Protein AF-A0A812IIH7-F1 (afdb_monomer_lite)

Radius of gyration: 19.23 Å; chains: 1; bounding box: 49×56×51 Å

Organism: NCBI:txid878477

Structure (mmCIF, N/CA/C/O backbone):
data_AF-A0A812IIH7-F1
#
_entry.id   AF-A0A812IIH7-F1
#
loop_
_atom_site.group_PDB
_atom_site.id
_atom_site.type_symbol
_atom_site.label_atom_id
_atom_site.label_alt_id
_atom_site.label_comp_id
_atom_site.label_asym_id
_atom_site.label_entity_id
_atom_site.label_seq_id
_atom_site.pdbx_PDB_ins_code
_atom_site.Cartn_x
_atom_site.Cartn_y
_atom_site.Cartn_z
_atom_site.occupancy
_atom_site.B_iso_or_equiv
_atom_site.auth_seq_id
_atom_site.auth_comp_id
_atom_site.auth_asym_id
_atom_site.auth_atom_id
_atom_site.pdbx_PDB_model_num
ATOM 1 N N . MET A 1 1 ? -29.114 -3.520 -26.274 1.00 32.69 1 MET A N 1
ATOM 2 C CA . MET A 1 1 ? -29.101 -3.240 -24.826 1.00 32.69 1 MET A CA 1
ATOM 3 C C . MET A 1 1 ? -27.682 -3.471 -24.366 1.00 32.69 1 MET A C 1
ATOM 5 O O . MET A 1 1 ? -27.316 -4.602 -24.080 1.00 32.69 1 MET A O 1
ATOM 9 N N . GLU A 1 2 ? -26.866 -2.428 -24.447 1.00 28.00 2 GLU A N 1
ATOM 10 C CA . GLU A 1 2 ? -25.514 -2.433 -23.894 1.00 28.00 2 GLU A CA 1
ATOM 11 C C . GLU A 1 2 ? -25.640 -2.214 -22.387 1.00 28.00 2 GLU A C 1
ATOM 13 O O . GLU A 1 2 ? -26.368 -1.323 -21.946 1.00 28.00 2 GLU A O 1
ATOM 18 N N . ALA A 1 3 ? -25.026 -3.101 -21.609 1.00 29.47 3 ALA A N 1
ATOM 19 C CA . ALA A 1 3 ? -24.974 -2.980 -20.165 1.00 29.47 3 ALA A CA 1
ATOM 20 C C . ALA A 1 3 ? -23.923 -1.926 -19.813 1.00 29.47 3 ALA A C 1
ATOM 22 O O . ALA A 1 3 ? -22.732 -2.108 -20.055 1.00 29.47 3 ALA A O 1
ATOM 23 N N . ASP A 1 4 ? -24.404 -0.819 -19.265 1.00 29.11 4 ASP A N 1
ATOM 24 C CA . ASP A 1 4 ? -23.612 0.267 -18.713 1.00 29.11 4 ASP A CA 1
ATOM 25 C C . ASP A 1 4 ? -22.965 -0.227 -17.404 1.00 29.11 4 ASP A C 1
ATOM 27 O O . ASP A 1 4 ? -23.597 -0.272 -16.347 1.00 29.11 4 ASP A O 1
ATOM 31 N N . HIS A 1 5 ? -21.715 -0.693 -17.468 1.00 28.50 5 HIS A N 1
ATOM 32 C CA . HIS A 1 5 ? -20.908 -0.989 -16.281 1.00 28.50 5 HIS A CA 1
ATOM 33 C C . HIS A 1 5 ? -20.234 0.289 -15.774 1.00 28.50 5 HIS A C 1
ATOM 35 O O . HIS A 1 5 ? -19.013 0.406 -15.729 1.00 28.50 5 HIS A O 1
ATOM 41 N N . THR A 1 6 ? -21.034 1.262 -15.345 1.00 33.31 6 THR A N 1
ATOM 42 C CA . THR A 1 6 ? -20.548 2.344 -14.486 1.00 33.31 6 THR A CA 1
ATOM 43 C C . THR A 1 6 ? -20.624 1.900 -13.027 1.00 33.31 6 THR A C 1
ATOM 45 O O . THR A 1 6 ? -21.546 2.260 -12.298 1.00 33.31 6 THR A O 1
ATOM 48 N N . THR A 1 7 ? -19.644 1.123 -12.561 1.00 32.50 7 THR A N 1
ATOM 49 C CA . THR A 1 7 ? -19.423 0.860 -11.126 1.00 32.50 7 THR A CA 1
ATOM 50 C C . THR A 1 7 ? -18.686 2.027 -10.471 1.00 32.50 7 THR A C 1
ATOM 52 O O . THR A 1 7 ? -17.594 1.880 -9.932 1.00 32.50 7 THR A O 1
ATOM 55 N N . ARG A 1 8 ? -19.280 3.219 -10.512 1.00 37.06 8 ARG A N 1
ATOM 56 C CA . ARG A 1 8 ? -18.929 4.295 -9.579 1.00 37.06 8 ARG A CA 1
ATOM 57 C C . ARG A 1 8 ? -20.109 4.487 -8.646 1.00 37.06 8 ARG A C 1
ATOM 59 O O . ARG A 1 8 ? -20.946 5.361 -8.853 1.00 37.06 8 ARG A O 1
ATOM 66 N N . VAL A 1 9 ? -20.190 3.617 -7.639 1.00 35.84 9 VAL A N 1
ATOM 67 C CA . VAL A 1 9 ? -20.997 3.906 -6.450 1.00 35.84 9 VAL A CA 1
ATOM 68 C C . VAL A 1 9 ? -20.403 5.180 -5.836 1.00 35.84 9 VAL A C 1
ATOM 70 O O . VAL A 1 9 ? -19.183 5.251 -5.680 1.00 35.84 9 VAL A O 1
ATOM 73 N N . PRO A 1 10 ? -21.203 6.219 -5.550 1.00 33.25 10 PRO A N 1
ATOM 74 C CA . PRO A 1 10 ? -20.694 7.423 -4.915 1.00 33.25 10 PRO A CA 1
ATOM 75 C C . PRO A 1 10 ? -20.256 7.052 -3.498 1.00 33.25 10 PRO A C 1
ATOM 77 O O . PRO A 1 10 ? -21.097 6.754 -2.652 1.00 33.25 10 PRO A O 1
ATOM 80 N N . VAL A 1 11 ? -18.945 7.032 -3.255 1.00 43.94 11 VAL A N 1
ATOM 81 C CA . VAL A 1 11 ? -18.376 6.648 -1.962 1.00 43.94 11 VAL A CA 1
ATOM 82 C C . VAL A 1 11 ? -18.631 7.772 -0.958 1.00 43.94 11 VAL A C 1
ATOM 84 O O . VAL A 1 11 ? -17.855 8.714 -0.811 1.00 43.94 11 VAL A O 1
ATOM 87 N N . LYS A 1 12 ? -19.792 7.694 -0.308 1.00 39.94 12 LYS A N 1
ATOM 88 C CA . LYS A 1 12 ? -20.213 8.560 0.799 1.00 39.94 12 LYS A CA 1
ATOM 89 C C . LYS A 1 12 ? -19.553 8.154 2.132 1.00 39.94 12 LYS A C 1
ATOM 91 O O . LYS A 1 12 ? -19.705 8.875 3.110 1.00 39.94 12 LYS A O 1
ATOM 96 N N . ASP A 1 13 ? -18.768 7.071 2.123 1.00 43.69 13 ASP A N 1
ATOM 97 C CA . ASP A 1 13 ? -18.271 6.341 3.303 1.00 43.69 13 ASP A CA 1
ATOM 98 C C . ASP A 1 13 ? -16.783 6.605 3.629 1.00 43.69 13 ASP A C 1
ATOM 100 O O . ASP A 1 13 ? -16.158 5.885 4.402 1.00 43.69 13 ASP A O 1
ATOM 104 N N . LEU A 1 14 ? -16.174 7.637 3.031 1.00 49.34 14 LEU A N 1
ATOM 105 C CA . LEU A 1 14 ? -14.755 7.977 3.259 1.00 49.34 14 LEU A CA 1
ATOM 106 C C . LEU A 1 14 ? -14.539 9.073 4.290 1.00 49.34 14 LEU A C 1
ATOM 108 O O . LEU A 1 14 ? -13.419 9.267 4.769 1.00 49.34 14 LEU A O 1
ATOM 112 N N . SER A 1 15 ? -15.576 9.841 4.606 1.00 51.75 15 SER A N 1
ATOM 113 C CA . SER A 1 15 ? -15.445 10.894 5.592 1.00 51.75 15 SER A CA 1
ATOM 114 C C . SER A 1 15 ? -15.596 10.273 6.971 1.00 51.75 15 SER A C 1
ATOM 116 O O . SER A 1 15 ? -16.690 10.246 7.526 1.00 51.75 15 SER A O 1
ATOM 118 N N . CYS A 1 16 ? -14.478 9.861 7.571 1.00 63.38 16 CYS A N 1
ATOM 119 C CA . CYS A 1 16 ? -14.348 9.758 9.030 1.00 63.38 16 CYS A CA 1
ATOM 120 C C . CYS A 1 16 ? -14.405 11.171 9.664 1.00 63.38 16 CYS A C 1
ATOM 122 O O . CYS A 1 16 ? -13.544 11.566 10.447 1.00 63.38 16 CYS A O 1
ATOM 124 N N . VAL A 1 17 ? -15.383 11.969 9.226 1.00 52.41 17 VAL A N 1
ATOM 125 C CA . VAL A 1 17 ? -15.609 13.387 9.483 1.00 52.41 17 VAL A CA 1
ATOM 126 C C . VAL A 1 17 ? -17.122 13.560 9.617 1.00 52.41 17 VAL A C 1
ATOM 128 O O . VAL A 1 17 ? -17.870 13.237 8.697 1.00 52.41 17 VAL A O 1
ATOM 131 N N . GLY A 1 18 ? -17.568 14.059 10.768 1.00 53.88 18 GLY A N 1
ATOM 132 C CA . GLY A 1 18 ? -18.983 14.248 11.104 1.00 53.88 18 GLY A CA 1
ATOM 133 C C . GLY A 1 18 ? -19.346 13.633 12.457 1.00 53.88 18 GLY A C 1
ATOM 134 O O . GLY A 1 18 ? -18.630 12.774 12.962 1.00 53.88 18 GLY A O 1
ATOM 135 N N . GLU A 1 19 ? -20.462 14.069 13.047 1.00 52.12 19 GLU A N 1
ATOM 136 C CA . GLU A 1 19 ? -20.912 13.623 14.381 1.00 52.12 19 GLU A CA 1
ATOM 137 C C . GLU A 1 19 ? -21.176 12.110 14.455 1.00 52.12 19 GLU A C 1
ATOM 139 O O . GLU A 1 19 ? -20.959 11.503 15.496 1.00 52.12 19 GLU A O 1
ATOM 144 N N . VAL A 1 20 ? -21.581 11.488 13.341 1.00 51.44 20 VAL A N 1
ATOM 145 C CA . VAL A 1 20 ? -21.824 10.035 13.246 1.00 51.44 20 VAL A CA 1
ATOM 146 C C . VAL A 1 20 ? -20.515 9.237 13.188 1.00 51.44 20 VAL A C 1
ATOM 148 O O . VAL A 1 20 ? -20.484 8.094 13.620 1.00 51.44 20 VAL A O 1
ATOM 151 N N . ALA A 1 21 ? -19.426 9.853 12.717 1.00 56.59 21 ALA A N 1
ATOM 152 C CA . ALA A 1 21 ? -18.097 9.249 12.672 1.00 56.59 21 ALA A CA 1
ATOM 153 C C . ALA A 1 21 ? -17.253 9.577 13.917 1.00 56.59 21 ALA A C 1
ATOM 155 O O . ALA A 1 21 ? -16.126 9.109 14.019 1.00 56.59 21 ALA A O 1
ATOM 156 N N . ALA A 1 22 ? -17.732 10.403 14.853 1.00 60.97 22 ALA A N 1
ATOM 157 C CA . ALA A 1 22 ? -17.009 10.674 16.093 1.00 60.97 22 ALA A CA 1
ATOM 158 C C . ALA A 1 22 ? -16.974 9.416 16.972 1.00 60.97 22 ALA A C 1
ATOM 160 O O . ALA A 1 22 ? -17.971 8.705 17.062 1.00 60.97 22 ALA A O 1
ATOM 161 N N . LEU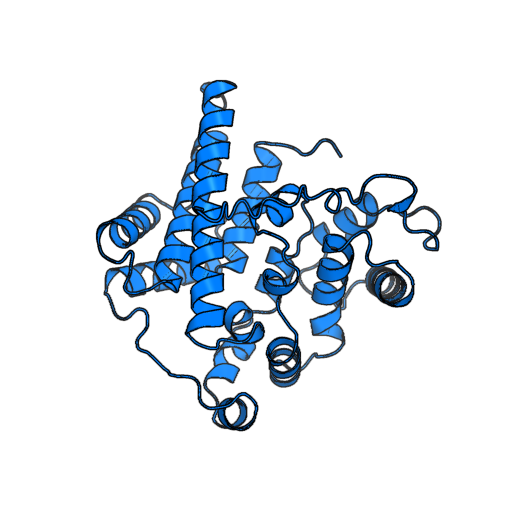 A 1 23 ? -15.843 9.170 17.641 1.00 69.62 23 LEU A N 1
ATOM 162 C CA . LEU A 1 23 ? -15.696 8.011 18.517 1.00 69.62 23 LEU A CA 1
ATOM 163 C C . LEU A 1 23 ? -16.631 8.159 19.723 1.00 69.62 23 LEU A C 1
ATOM 165 O O . LEU A 1 23 ? -16.355 8.940 20.636 1.00 69.62 23 LEU A O 1
ATOM 169 N N . GLN A 1 24 ? -17.758 7.449 19.721 1.00 68.75 24 GLN A N 1
ATOM 170 C CA . GLN A 1 24 ? -18.874 7.740 20.633 1.00 68.75 24 GLN A CA 1
ATOM 171 C C . GLN A 1 24 ? -18.567 7.391 22.097 1.00 68.75 24 GLN A C 1
ATOM 173 O O . GLN A 1 24 ? -19.206 7.909 23.012 1.00 68.75 24 GLN A O 1
ATOM 178 N N . HIS A 1 25 ? -17.591 6.514 22.334 1.00 70.31 25 HIS A N 1
ATOM 179 C CA . HIS A 1 25 ? -17.243 5.976 23.657 1.00 70.31 25 HIS A CA 1
ATOM 180 C C . HIS A 1 25 ? -15.801 6.254 24.086 1.00 70.31 25 HIS A C 1
ATOM 182 O O . HIS A 1 25 ? -15.353 5.706 25.096 1.00 70.31 25 HIS A O 1
ATOM 188 N N . LEU A 1 26 ? -15.059 7.066 23.332 1.00 76.75 26 LEU A N 1
ATOM 189 C CA . LEU A 1 26 ? -13.678 7.430 23.645 1.00 76.75 26 LEU A CA 1
ATOM 190 C C . LEU A 1 26 ? -13.614 8.921 23.979 1.00 76.75 26 LEU A C 1
ATOM 192 O O . LEU A 1 26 ? -13.269 9.742 23.133 1.00 76.75 26 LEU A O 1
ATOM 196 N N . ASP A 1 27 ? -13.978 9.243 25.226 1.00 74.38 27 ASP A N 1
ATOM 197 C CA . ASP A 1 27 ? -14.116 10.603 25.762 1.00 74.38 27 ASP A CA 1
ATOM 198 C C . ASP A 1 27 ? -13.022 11.566 25.262 1.00 74.38 27 ASP A C 1
ATOM 200 O O . ASP A 1 27 ? -11.853 11.482 25.650 1.00 74.38 27 ASP A O 1
ATOM 204 N N . GLY A 1 28 ? -13.424 12.516 24.413 1.00 74.19 28 GLY A N 1
ATOM 205 C CA . GLY A 1 28 ? -12.572 13.601 23.921 1.00 74.19 28 GLY A CA 1
ATOM 206 C C . GLY A 1 28 ? -11.598 13.234 22.796 1.00 74.19 28 GLY A C 1
ATOM 207 O O . GLY A 1 28 ? -10.756 14.067 22.468 1.00 74.19 28 GLY A O 1
ATOM 208 N N . LEU A 1 29 ? -11.688 12.034 22.211 1.00 80.19 29 LEU A N 1
ATOM 209 C CA . LEU A 1 29 ? -10.911 11.647 21.030 1.00 80.19 29 LEU A CA 1
ATOM 210 C C . LEU A 1 29 ? -11.751 11.700 19.751 1.00 80.19 29 LEU A C 1
ATOM 212 O O . LEU A 1 29 ? -12.910 11.297 19.715 1.00 80.19 29 LEU A O 1
ATOM 216 N N . THR A 1 30 ? -11.120 12.139 18.666 1.00 79.00 30 THR A N 1
ATOM 217 C CA . THR A 1 30 ? -11.660 12.088 17.302 1.00 79.00 30 THR A CA 1
ATOM 218 C C . THR A 1 30 ? -10.851 11.122 16.431 1.00 79.00 30 THR A C 1
ATOM 220 O O . THR A 1 30 ? -9.716 10.771 16.765 1.00 79.00 30 THR A O 1
ATOM 223 N N . TRP A 1 31 ? -11.368 10.724 15.261 1.00 80.75 31 TRP A N 1
ATOM 224 C CA . TRP A 1 31 ? -10.553 9.983 14.285 1.00 80.75 31 TRP A CA 1
ATOM 225 C C . TRP A 1 31 ? -9.308 10.748 13.840 1.00 80.75 31 TRP A C 1
ATOM 227 O O . TRP A 1 31 ? -8.297 10.113 13.549 1.00 80.75 31 TRP A O 1
ATOM 237 N N . ALA A 1 32 ? -9.342 12.084 13.822 1.00 78.69 32 ALA A N 1
ATOM 238 C CA . ALA A 1 32 ? -8.159 12.890 13.539 1.00 78.69 32 ALA A CA 1
ATOM 239 C C . ALA A 1 32 ? -7.077 12.685 14.614 1.00 78.69 32 ALA A C 1
ATOM 241 O O . ALA A 1 32 ? -5.906 12.488 14.280 1.00 78.69 32 ALA A O 1
ATOM 242 N N . ASP A 1 33 ? -7.468 12.631 15.891 1.00 82.06 33 ASP A N 1
ATOM 243 C CA . ASP A 1 33 ? -6.553 12.333 16.997 1.00 82.06 33 ASP A CA 1
ATOM 244 C C . ASP A 1 33 ? -5.999 10.910 16.898 1.00 82.06 33 ASP A C 1
ATOM 246 O O . ASP A 1 33 ? -4.789 10.711 17.003 1.00 82.06 33 ASP A O 1
ATOM 250 N N . VAL A 1 34 ? -6.850 9.917 16.622 1.00 84.50 34 VAL A N 1
ATOM 251 C CA . VAL A 1 34 ? -6.418 8.515 16.480 1.00 84.50 34 VAL A CA 1
ATOM 252 C C . VAL A 1 34 ? -5.506 8.329 15.271 1.00 84.50 34 VAL A C 1
ATOM 254 O O . VAL A 1 34 ? -4.468 7.678 15.378 1.00 84.50 34 VAL A O 1
ATOM 257 N N . LYS A 1 35 ? -5.826 8.948 14.132 1.00 83.25 35 LYS A N 1
ATOM 258 C CA . LYS A 1 35 ? -4.957 8.980 12.950 1.00 83.25 35 LYS A CA 1
ATOM 259 C C . LYS A 1 35 ? -3.609 9.611 13.284 1.00 83.25 35 LYS A C 1
ATOM 261 O O . LYS A 1 35 ? -2.578 9.078 12.879 1.00 83.25 35 LYS A O 1
ATOM 266 N N . LYS A 1 36 ? -3.586 10.716 14.032 1.00 82.06 36 LYS A N 1
ATOM 267 C CA . LYS A 1 36 ? -2.340 11.349 14.481 1.00 82.06 36 LYS A CA 1
ATOM 268 C C . LYS A 1 36 ? -1.537 10.419 15.391 1.00 82.06 36 LYS A C 1
ATOM 270 O O . LYS A 1 36 ? -0.338 10.278 15.179 1.00 82.06 36 LYS A O 1
ATOM 275 N N . MET A 1 37 ? -2.187 9.742 16.340 1.00 84.38 37 MET A N 1
ATOM 276 C CA . MET A 1 37 ? -1.549 8.734 17.195 1.00 84.38 37 MET A CA 1
ATOM 277 C C . MET A 1 37 ? -0.934 7.603 16.357 1.00 84.38 37 MET A C 1
ATOM 279 O O . MET A 1 37 ? 0.246 7.293 16.521 1.00 84.38 37 MET A O 1
ATOM 283 N N . LEU A 1 38 ? -1.694 7.063 15.397 1.00 83.94 38 LEU A N 1
ATOM 284 C CA . LEU A 1 38 ? -1.255 6.019 14.463 1.00 83.94 38 LEU A CA 1
ATOM 285 C C . LEU A 1 38 ? -0.085 6.450 13.580 1.00 83.94 38 LEU A C 1
ATOM 287 O O . LEU A 1 38 ? 0.799 5.639 13.317 1.00 83.94 38 LEU A O 1
ATOM 291 N N . ASN A 1 39 ? -0.050 7.708 13.149 1.00 81.06 39 ASN A N 1
ATOM 292 C CA . ASN A 1 39 ? 1.064 8.262 12.382 1.00 81.06 39 ASN A CA 1
ATOM 293 C C . ASN A 1 39 ? 2.295 8.571 13.253 1.00 81.06 39 ASN A C 1
ATOM 295 O O . ASN A 1 39 ? 3.420 8.472 12.779 1.00 81.06 39 ASN A O 1
ATOM 299 N N . SER A 1 40 ? 2.104 8.909 14.532 1.00 76.31 40 SER A N 1
ATOM 300 C CA . SER A 1 40 ? 3.190 9.260 15.464 1.00 76.31 40 SER A CA 1
ATOM 301 C C . SER A 1 40 ? 3.911 8.065 16.102 1.00 76.31 40 SER A C 1
ATOM 303 O O . SER A 1 40 ? 4.827 8.251 16.903 1.00 76.31 40 SER A O 1
ATOM 305 N N . ARG A 1 41 ? 3.477 6.838 15.796 1.00 67.06 41 ARG A N 1
ATOM 306 C CA . ARG A 1 41 ? 3.941 5.620 16.468 1.00 67.06 41 ARG A CA 1
ATOM 307 C C . ARG A 1 41 ? 5.436 5.338 16.260 1.00 67.06 41 ARG A C 1
ATOM 309 O O . ARG A 1 41 ? 6.003 5.585 15.199 1.00 67.06 41 ARG A O 1
ATOM 316 N N . SER A 1 42 ? 6.035 4.729 17.286 1.00 54.47 42 SER A N 1
ATOM 317 C CA . SER A 1 42 ? 7.326 4.027 17.230 1.00 54.47 42 SER A CA 1
ATOM 318 C C . SER A 1 42 ? 7.275 2.873 16.215 1.00 54.47 42 SER A C 1
ATOM 320 O O . SER A 1 42 ? 6.210 2.306 15.973 1.00 54.47 42 SER A O 1
ATOM 322 N N . ALA A 1 43 ? 8.429 2.456 15.682 1.00 52.75 43 ALA A N 1
ATOM 323 C CA . ALA A 1 43 ? 8.553 1.302 14.782 1.00 52.75 43 ALA A CA 1
ATOM 324 C C . ALA A 1 43 ? 8.061 -0.036 15.389 1.00 52.75 43 ALA A C 1
ATOM 326 O O . ALA A 1 43 ? 8.013 -1.049 14.696 1.00 52.75 43 ALA A O 1
ATOM 327 N N . ARG A 1 44 ? 7.705 -0.073 16.682 1.00 55.56 44 ARG A N 1
ATOM 328 C CA . ARG A 1 44 ? 7.139 -1.246 17.359 1.00 55.56 44 ARG A CA 1
ATOM 329 C C . ARG A 1 44 ? 5.723 -0.969 17.862 1.00 55.56 44 ARG A C 1
ATOM 331 O O . ARG A 1 44 ? 5.491 -0.081 18.675 1.00 55.56 44 ARG A O 1
ATOM 338 N N . VAL A 1 45 ? 4.793 -1.808 17.407 1.00 55.09 45 VAL A N 1
ATOM 339 C CA . VAL A 1 45 ? 3.351 -1.796 17.721 1.00 55.09 45 VAL A CA 1
ATOM 340 C C . VAL A 1 45 ? 3.052 -1.964 19.223 1.00 55.09 45 VAL A C 1
ATOM 342 O O . VAL A 1 45 ? 2.022 -1.512 19.700 1.00 55.09 45 VAL A O 1
ATOM 345 N N . SER A 1 46 ? 3.942 -2.593 19.996 1.00 55.62 46 SER A N 1
ATOM 346 C CA . SER A 1 46 ? 3.701 -2.952 21.403 1.00 55.62 46 SER A CA 1
ATOM 347 C C . SER A 1 46 ? 4.005 -1.863 22.432 1.00 55.62 46 SER A C 1
ATOM 349 O O . SER A 1 46 ? 3.742 -2.067 23.616 1.00 55.62 46 SER A O 1
ATOM 351 N N . ASP A 1 47 ? 4.605 -0.747 22.022 1.00 64.81 47 ASP A N 1
ATOM 352 C CA . ASP A 1 47 ? 5.307 0.129 22.967 1.00 64.81 47 ASP A CA 1
ATOM 353 C C . ASP A 1 47 ? 4.417 1.242 23.554 1.00 64.81 47 ASP A C 1
ATOM 355 O O . ASP A 1 47 ? 4.849 1.954 24.460 1.00 64.81 47 ASP A O 1
ATOM 359 N N . ASP A 1 48 ? 3.163 1.365 23.098 1.00 72.62 48 ASP A N 1
ATOM 360 C CA . ASP A 1 48 ? 2.181 2.320 23.627 1.00 72.62 48 ASP A CA 1
ATOM 361 C C . ASP A 1 48 ? 0.905 1.606 24.137 1.00 72.62 48 ASP A C 1
ATOM 363 O O . ASP A 1 48 ? -0.038 1.356 23.375 1.00 72.62 48 ASP A O 1
ATOM 367 N N . PRO A 1 49 ? 0.832 1.283 25.447 1.00 77.19 49 PRO A N 1
ATOM 368 C CA . PRO A 1 49 ? -0.332 0.638 26.056 1.00 77.19 49 PRO A CA 1
ATOM 369 C C . PRO A 1 49 ? -1.628 1.447 25.932 1.00 77.19 49 PRO A C 1
ATOM 371 O O . PRO A 1 49 ? -2.714 0.867 25.883 1.00 77.19 49 PRO A O 1
ATOM 374 N N . ARG A 1 50 ? -1.535 2.783 25.882 1.00 82.31 50 ARG A N 1
ATOM 375 C CA . ARG A 1 50 ? -2.702 3.659 25.731 1.00 82.31 50 ARG A CA 1
ATOM 376 C C . ARG A 1 50 ? -3.246 3.552 24.316 1.00 82.31 50 ARG A C 1
ATOM 378 O O . ARG A 1 50 ? -4.453 3.415 24.139 1.00 82.31 50 ARG A O 1
ATOM 385 N N . MET A 1 51 ? -2.365 3.577 23.324 1.00 84.25 51 MET A N 1
ATOM 386 C CA . MET A 1 51 ? -2.742 3.379 21.932 1.00 84.25 51 MET A CA 1
ATOM 387 C C . MET A 1 51 ? -3.364 1.998 21.713 1.00 84.25 51 MET A C 1
ATOM 389 O O . MET A 1 51 ? -4.429 1.917 21.108 1.00 84.25 51 MET A O 1
ATOM 393 N N . MET A 1 52 ? -2.778 0.939 22.287 1.00 85.19 52 MET A N 1
ATOM 394 C CA . MET A 1 52 ? -3.341 -0.418 22.250 1.00 85.19 52 MET A CA 1
ATOM 395 C C . MET A 1 52 ? -4.744 -0.508 22.871 1.00 85.19 52 MET A C 1
ATOM 397 O O . MET A 1 52 ? -5.603 -1.208 22.338 1.00 85.19 52 MET A O 1
ATOM 401 N N . ALA A 1 53 ? -5.005 0.206 23.970 1.00 86.19 53 ALA A N 1
ATOM 402 C CA . ALA A 1 53 ? -6.339 0.264 24.565 1.00 86.19 53 ALA A CA 1
ATOM 403 C C . ALA A 1 53 ? -7.346 0.988 23.655 1.00 86.19 53 ALA A C 1
ATOM 405 O O . ALA A 1 53 ? -8.459 0.503 23.471 1.00 86.19 53 ALA A O 1
ATOM 406 N N . VAL A 1 54 ? -6.944 2.109 23.044 1.00 88.00 54 VAL A N 1
ATOM 407 C CA . VAL A 1 54 ? -7.790 2.877 22.114 1.00 88.00 54 VAL A CA 1
ATOM 408 C C . VAL A 1 54 ? -8.182 2.033 20.902 1.00 88.00 54 VAL A C 1
ATOM 410 O O . VAL A 1 54 ? -9.368 1.902 20.613 1.00 88.00 54 VAL A O 1
ATOM 413 N N . VAL A 1 55 ? -7.216 1.410 20.219 1.00 88.06 55 VAL A N 1
ATOM 414 C CA . VAL A 1 55 ? -7.505 0.578 19.036 1.00 88.06 55 VAL A CA 1
ATOM 415 C C . VAL A 1 55 ? -8.365 -0.644 19.380 1.00 88.06 55 VAL A C 1
ATOM 417 O O . VAL A 1 55 ? -9.241 -1.002 18.599 1.00 88.06 55 VAL A O 1
ATOM 420 N N . ALA A 1 56 ? -8.178 -1.247 20.563 1.00 86.94 56 ALA A N 1
ATOM 421 C CA . ALA A 1 56 ? -8.996 -2.371 21.021 1.00 86.94 56 ALA A CA 1
ATOM 422 C C . ALA A 1 56 ? -10.451 -1.963 21.276 1.00 86.94 56 ALA A C 1
ATOM 424 O O . ALA A 1 56 ? -11.375 -2.688 20.912 1.00 86.94 56 ALA A O 1
ATOM 425 N N . GLU A 1 57 ? -10.660 -0.804 21.901 1.00 88.00 57 GLU A N 1
ATOM 426 C CA . GLU A 1 57 ? -11.999 -0.274 22.150 1.00 88.00 57 GLU A CA 1
ATOM 427 C C . GLU A 1 57 ? -12.702 0.117 20.849 1.00 88.00 57 GLU A C 1
ATOM 429 O O . GLU A 1 57 ? -13.895 -0.148 20.717 1.00 88.00 57 GLU A O 1
ATOM 434 N N . ILE A 1 58 ? -11.969 0.658 19.870 1.00 86.19 58 ILE A N 1
ATOM 435 C CA . ILE A 1 58 ? -12.491 0.923 18.523 1.00 86.19 58 ILE A CA 1
ATOM 436 C C . ILE A 1 58 ? -13.022 -0.367 17.893 1.00 86.19 58 ILE A C 1
ATOM 438 O O . ILE A 1 58 ? -14.204 -0.449 17.581 1.00 86.19 58 ILE A O 1
ATOM 442 N N . GLN A 1 59 ? -12.191 -1.410 17.806 1.00 82.81 59 GLN A N 1
ATOM 443 C CA . GLN A 1 59 ? -12.571 -2.694 17.197 1.00 82.81 59 GLN A CA 1
ATOM 444 C C . GLN A 1 59 ? -13.751 -3.384 17.891 1.00 82.81 59 GLN A C 1
ATOM 446 O O . GLN A 1 59 ? -14.439 -4.204 17.291 1.00 82.81 59 GLN A O 1
ATOM 451 N N . LYS A 1 60 ? -13.970 -3.103 19.178 1.00 83.56 60 LYS A N 1
ATOM 452 C CA . LYS A 1 60 ? -15.029 -3.739 19.963 1.00 83.56 60 LYS A CA 1
ATOM 453 C C . LYS A 1 60 ? -16.379 -3.031 19.844 1.00 83.56 60 LYS A C 1
ATOM 455 O O . LYS A 1 60 ? -17.405 -3.682 20.045 1.00 83.56 60 LYS A O 1
ATOM 460 N N . LYS A 1 61 ? -16.381 -1.710 19.662 1.00 80.62 61 LYS A N 1
ATOM 461 C CA . LYS A 1 61 ? -17.557 -0.870 19.935 1.00 80.62 61 LYS A CA 1
ATOM 462 C C . LYS A 1 61 ? -17.926 0.103 18.817 1.00 80.62 61 LYS A C 1
ATOM 464 O O . LYS A 1 61 ? -19.075 0.531 18.810 1.00 80.62 61 LYS A O 1
ATOM 469 N N . GLU A 1 62 ? -17.000 0.480 17.935 1.00 77.00 62 GLU A N 1
ATOM 470 C CA . GLU A 1 62 ? -17.315 1.400 16.833 1.00 77.00 62 GLU A CA 1
ATOM 471 C C . GLU A 1 62 ? -18.153 0.709 15.754 1.00 77.00 62 GLU A C 1
ATOM 473 O O . GLU A 1 62 ? -18.002 -0.490 15.511 1.00 77.00 62 GLU A O 1
ATOM 478 N N . SER A 1 63 ? -19.043 1.471 15.114 1.00 71.50 63 SER A N 1
ATOM 479 C CA . SER A 1 63 ? -19.783 1.011 13.940 1.00 71.50 63 SER A CA 1
ATOM 480 C C . SER A 1 63 ? -18.876 0.952 12.706 1.00 71.50 63 SER A C 1
ATOM 482 O O . SER A 1 63 ? -17.863 1.651 12.613 1.00 71.50 63 SER A O 1
ATOM 484 N N . ASP A 1 64 ? -19.277 0.160 11.709 1.00 72.56 64 ASP A N 1
ATOM 485 C CA . ASP A 1 64 ? -18.546 -0.010 10.442 1.00 72.56 64 ASP A CA 1
ATOM 486 C C . ASP A 1 64 ? -18.575 1.245 9.533 1.00 72.56 64 ASP A C 1
ATOM 488 O O . ASP A 1 64 ? -18.133 1.195 8.387 1.00 72.56 64 ASP A O 1
ATOM 492 N N . ASP A 1 65 ? -19.059 2.388 10.032 1.00 70.75 65 ASP A N 1
ATOM 493 C CA . ASP A 1 65 ? -19.242 3.628 9.266 1.00 70.75 65 ASP A CA 1
ATOM 494 C C . ASP A 1 65 ? -17.906 4.298 8.870 1.00 70.75 65 ASP A C 1
ATOM 496 O O . ASP A 1 65 ? -17.837 4.999 7.862 1.00 70.75 65 ASP A O 1
ATOM 500 N N . CYS A 1 66 ? -16.819 4.080 9.627 1.00 76.31 66 CYS A N 1
ATOM 501 C CA . CYS A 1 66 ? -15.459 4.536 9.284 1.00 76.31 66 CYS A CA 1
ATOM 502 C C . CYS A 1 66 ? -14.565 3.339 8.920 1.00 76.31 66 CYS A C 1
ATOM 504 O O . CYS A 1 66 ? -13.602 3.002 9.616 1.00 76.31 66 CYS A O 1
ATOM 506 N N . VAL A 1 67 ? -14.871 2.711 7.782 1.00 78.06 67 VAL A N 1
ATOM 507 C CA . VAL A 1 67 ? -14.194 1.511 7.256 1.00 78.06 67 VAL A CA 1
ATOM 508 C C . VAL A 1 67 ? -12.665 1.634 7.278 1.00 78.06 67 VAL A C 1
ATOM 510 O O . VAL A 1 67 ? -11.969 0.741 7.756 1.00 78.06 67 VAL A O 1
ATOM 513 N N . LEU A 1 68 ? -12.111 2.759 6.814 1.00 80.81 68 LEU A N 1
ATOM 514 C CA . LEU A 1 68 ? -10.658 2.982 6.787 1.00 80.81 68 LEU A CA 1
ATOM 515 C C . LEU A 1 68 ? -10.031 3.048 8.187 1.00 80.81 68 LEU A C 1
ATOM 517 O O . LEU A 1 68 ? -8.928 2.539 8.397 1.00 80.81 68 LEU A O 1
ATOM 521 N N . GLY A 1 69 ? -10.728 3.650 9.150 1.00 81.69 69 GLY A N 1
ATOM 522 C CA . GLY A 1 69 ? -10.287 3.698 10.539 1.00 81.69 69 GLY A CA 1
ATOM 523 C C . GLY A 1 69 ? -10.305 2.316 11.191 1.00 81.69 69 GLY A C 1
ATOM 524 O O . GLY A 1 69 ? -9.328 1.928 11.841 1.00 81.69 69 GLY A O 1
ATOM 525 N N . ILE A 1 70 ? -11.365 1.538 10.954 1.00 82.31 70 ILE A N 1
ATOM 526 C CA . ILE A 1 70 ? -11.462 0.142 11.399 1.00 82.31 70 ILE A CA 1
ATOM 527 C C . ILE A 1 70 ? -10.322 -0.680 10.801 1.00 82.31 70 ILE A C 1
ATOM 529 O O . ILE A 1 70 ? -9.548 -1.264 11.550 1.00 82.31 70 ILE A O 1
ATOM 533 N N . ILE A 1 71 ? -10.112 -0.639 9.485 1.00 83.56 71 ILE A N 1
ATOM 534 C CA . ILE A 1 71 ? -9.036 -1.399 8.834 1.00 83.56 71 ILE A CA 1
ATOM 535 C C . ILE A 1 71 ? -7.653 -0.995 9.364 1.00 83.56 71 ILE A C 1
ATOM 537 O O . ILE A 1 71 ? -6.818 -1.857 9.639 1.00 83.56 71 ILE A O 1
ATOM 541 N N . SER A 1 72 ? -7.402 0.304 9.546 1.00 86.06 72 SER A N 1
ATOM 542 C CA . SER A 1 72 ? -6.135 0.808 10.090 1.00 86.06 72 SER A CA 1
ATOM 543 C C . SER A 1 72 ? -5.885 0.318 11.520 1.00 86.06 72 SER A C 1
ATOM 545 O O . SER A 1 72 ? -4.790 -0.138 11.852 1.00 86.06 72 SER A O 1
ATOM 547 N N . THR A 1 73 ? -6.911 0.341 12.371 1.00 86.94 73 THR A N 1
ATOM 548 C CA . THR A 1 73 ? -6.794 -0.152 13.750 1.00 86.94 73 THR A CA 1
ATOM 549 C C . THR A 1 73 ? -6.657 -1.677 13.808 1.00 86.94 73 THR A C 1
ATOM 551 O O . THR A 1 73 ? -5.809 -2.163 14.556 1.00 86.94 73 THR A O 1
ATOM 554 N N . SER A 1 74 ? -7.359 -2.439 12.959 1.00 85.56 74 SER A N 1
ATOM 555 C CA . SER A 1 74 ? -7.160 -3.891 12.820 1.00 85.56 74 SER A CA 1
ATOM 556 C C . SER A 1 74 ? -5.729 -4.213 12.379 1.00 85.56 74 SER A C 1
ATOM 558 O O . SER A 1 74 ? -5.048 -5.027 13.009 1.00 85.56 74 SER A O 1
ATOM 560 N N . ALA A 1 75 ? -5.228 -3.532 11.342 1.00 86.38 75 ALA A N 1
ATOM 561 C CA . ALA A 1 75 ? -3.868 -3.705 10.836 1.00 86.38 75 ALA A CA 1
ATOM 562 C C . ALA A 1 75 ? -2.817 -3.407 11.915 1.00 86.38 75 ALA A C 1
ATOM 564 O O . ALA A 1 75 ? -1.849 -4.154 12.050 1.00 86.38 75 ALA A O 1
ATOM 565 N N . TYR A 1 76 ? -3.042 -2.380 12.740 1.00 86.25 76 TYR A N 1
ATOM 566 C CA . TYR A 1 76 ? -2.183 -2.073 13.882 1.00 86.25 76 TYR A CA 1
ATOM 567 C C . TYR A 1 76 ? -2.204 -3.166 14.952 1.00 86.25 76 TYR A C 1
ATOM 569 O O . TYR A 1 76 ? -1.152 -3.542 15.451 1.00 86.25 76 TYR A O 1
ATOM 577 N N . MET A 1 77 ? -3.361 -3.732 15.295 1.00 84.94 77 ME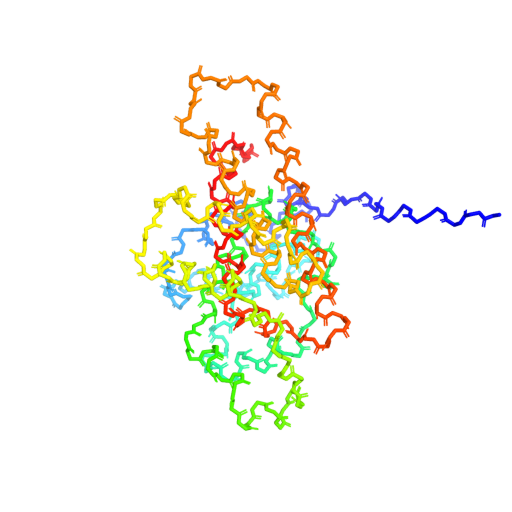T A N 1
ATOM 578 C CA . MET A 1 77 ? -3.446 -4.769 16.332 1.00 84.94 77 MET A CA 1
ATOM 579 C C . MET A 1 77 ? -2.924 -6.137 15.886 1.00 84.94 77 MET A C 1
ATOM 581 O O . MET A 1 77 ? -2.527 -6.952 16.725 1.00 84.94 77 MET A O 1
ATOM 585 N N . THR A 1 78 ? -2.931 -6.411 14.579 1.00 86.06 78 THR A N 1
ATOM 586 C CA . THR A 1 78 ? -2.656 -7.751 14.043 1.00 86.06 78 THR A CA 1
ATOM 587 C C . THR A 1 78 ? -1.297 -8.307 14.515 1.00 86.06 78 THR A C 1
ATOM 589 O O . THR A 1 78 ? -1.273 -9.429 15.033 1.00 86.06 78 THR A O 1
ATOM 592 N N . PRO A 1 79 ? -0.174 -7.560 14.464 1.00 82.12 79 PRO A N 1
ATOM 593 C CA . PRO A 1 79 ? 1.114 -8.049 14.967 1.00 82.12 79 PRO A CA 1
ATOM 594 C C . PRO A 1 79 ? 1.141 -8.314 16.477 1.00 82.12 79 PRO A C 1
ATOM 596 O O . PRO A 1 79 ? 1.864 -9.201 16.926 1.00 82.12 79 PRO A O 1
ATOM 599 N N . ALA A 1 80 ? 0.355 -7.574 17.268 1.00 83.94 80 ALA A N 1
ATOM 600 C CA . ALA A 1 80 ? 0.292 -7.750 18.718 1.00 83.94 80 ALA A CA 1
ATOM 601 C C . ALA A 1 80 ? -0.424 -9.055 19.104 1.00 83.94 80 ALA A C 1
ATOM 603 O O . ALA A 1 80 ? 0.037 -9.778 19.988 1.00 83.94 80 ALA A O 1
ATOM 604 N N . TYR A 1 81 ? -1.519 -9.393 18.416 1.00 83.81 81 TYR A N 1
ATOM 605 C CA . TYR A 1 81 ? -2.246 -10.647 18.649 1.00 83.81 81 TYR A CA 1
ATOM 606 C C . TYR A 1 81 ? -1.564 -11.869 18.030 1.00 83.81 81 TYR A C 1
ATOM 608 O O . TYR A 1 81 ? -1.676 -12.980 18.558 1.00 83.81 81 TYR A O 1
ATOM 616 N N . TYR A 1 82 ? -0.823 -11.676 16.938 1.00 85.81 82 TYR A N 1
ATOM 617 C CA . TYR A 1 82 ? -0.156 -12.749 16.206 1.00 85.81 82 TYR A CA 1
ATOM 618 C C . TYR A 1 82 ? 1.357 -12.498 16.086 1.00 85.81 82 TYR A C 1
ATOM 620 O O . TYR A 1 82 ? 1.877 -12.368 14.979 1.00 85.81 82 TYR A O 1
ATOM 628 N N . PRO A 1 83 ? 2.109 -12.521 17.205 1.00 81.50 83 PRO A N 1
ATOM 629 C CA . PRO A 1 83 ? 3.521 -12.114 17.239 1.00 81.50 83 PRO A CA 1
ATOM 630 C C . PRO A 1 83 ? 4.465 -13.061 16.485 1.00 81.50 83 PRO A C 1
ATOM 632 O O . PRO A 1 83 ? 5.624 -12.741 16.235 1.00 81.50 83 PRO A O 1
ATOM 635 N N . LYS A 1 84 ? 3.998 -14.265 16.139 1.00 86.94 84 LYS A N 1
ATOM 636 C CA . LYS A 1 84 ? 4.754 -15.208 15.309 1.00 86.94 84 LYS A CA 1
ATOM 637 C C . LYS A 1 84 ? 4.382 -14.973 13.851 1.00 86.94 84 LYS A C 1
ATOM 639 O O . LYS A 1 84 ? 3.217 -15.154 13.505 1.00 86.94 84 LYS A O 1
ATOM 644 N N . HIS A 1 85 ? 5.370 -14.698 12.999 1.00 82.12 85 HIS A N 1
ATOM 645 C CA . HIS A 1 85 ? 5.177 -14.453 11.561 1.00 82.12 85 HIS A CA 1
ATOM 646 C C . HIS A 1 85 ? 4.306 -15.521 10.871 1.00 82.12 85 HIS A C 1
ATOM 648 O O . HIS A 1 85 ? 3.448 -15.177 10.070 1.00 82.12 85 HIS A O 1
ATOM 654 N N . ARG A 1 86 ? 4.431 -16.803 11.246 1.00 84.88 86 ARG A N 1
ATOM 655 C CA . ARG A 1 86 ? 3.572 -17.883 10.718 1.00 84.88 86 ARG A CA 1
ATOM 656 C C . ARG A 1 86 ? 2.091 -17.734 11.085 1.00 84.88 86 ARG A C 1
ATOM 658 O O . ARG A 1 86 ? 1.214 -18.014 10.278 1.00 84.88 86 ARG A O 1
ATOM 665 N N . ASN A 1 87 ? 1.798 -17.285 12.308 1.00 86.19 87 ASN A N 1
ATOM 666 C CA . ASN A 1 87 ? 0.424 -17.077 12.758 1.00 86.19 87 ASN A CA 1
ATOM 667 C C . ASN A 1 87 ? -0.169 -15.861 12.049 1.00 86.19 87 ASN A C 1
ATOM 669 O O . ASN A 1 87 ? -1.312 -15.924 11.609 1.00 86.19 87 ASN A O 1
ATOM 673 N N . LEU A 1 88 ? 0.631 -14.800 11.912 1.00 83.19 88 LEU A N 1
ATOM 674 C CA . LEU A 1 88 ? 0.278 -13.605 11.158 1.00 83.19 88 LEU A CA 1
ATOM 675 C C . LEU A 1 88 ? -0.055 -13.958 9.702 1.00 83.19 88 LEU A C 1
ATOM 677 O O . LEU A 1 88 ? -1.111 -13.586 9.205 1.00 83.19 88 LEU A O 1
ATOM 681 N N . ALA A 1 89 ? 0.806 -14.741 9.045 1.00 80.12 89 ALA A N 1
ATOM 682 C CA . ALA A 1 89 ? 0.637 -15.118 7.645 1.00 80.12 89 ALA A CA 1
ATOM 683 C C . ALA A 1 89 ? -0.601 -15.989 7.432 1.00 80.12 89 ALA A C 1
ATOM 685 O O . ALA A 1 89 ? -1.309 -15.813 6.447 1.00 80.12 89 ALA A O 1
ATOM 686 N N . ARG A 1 90 ? -0.906 -16.879 8.383 1.00 80.38 90 ARG A N 1
ATOM 687 C CA . ARG A 1 90 ? -2.133 -17.678 8.366 1.00 80.38 90 ARG A CA 1
ATOM 688 C C . ARG A 1 90 ? -3.384 -16.808 8.478 1.00 80.38 90 ARG A C 1
ATOM 690 O O . ARG A 1 90 ? -4.295 -16.996 7.688 1.00 80.38 90 ARG A O 1
ATOM 697 N N . ILE A 1 91 ? -3.421 -15.869 9.427 1.00 81.56 91 ILE A N 1
ATOM 698 C CA . ILE A 1 91 ? -4.584 -14.992 9.637 1.00 81.56 91 ILE A CA 1
ATOM 699 C C . ILE A 1 91 ? -4.801 -14.090 8.427 1.00 81.56 91 ILE A C 1
ATOM 701 O O . ILE A 1 91 ? -5.883 -14.104 7.854 1.00 81.56 91 ILE A O 1
ATOM 705 N N . LEU A 1 92 ? -3.753 -13.403 7.968 1.00 77.94 92 LEU A N 1
ATOM 706 C CA . LEU A 1 92 ? -3.819 -12.588 6.754 1.00 77.94 92 LEU A CA 1
ATOM 707 C C . LEU A 1 92 ? -4.064 -13.442 5.499 1.00 77.94 92 LEU A C 1
ATOM 709 O O . LEU A 1 92 ? -4.549 -12.944 4.498 1.00 77.94 92 LEU A O 1
ATOM 713 N N . GLY A 1 93 ? -3.712 -14.725 5.505 1.00 70.75 93 GLY A N 1
ATOM 714 C CA . GLY A 1 93 ? -4.001 -15.640 4.402 1.00 70.75 93 GLY A CA 1
ATOM 715 C C . GLY A 1 93 ? -5.477 -16.034 4.314 1.00 70.75 93 GLY A C 1
ATOM 716 O O . GLY A 1 93 ? -5.958 -16.355 3.234 1.00 70.75 93 GLY A O 1
ATOM 717 N N . THR A 1 94 ? -6.194 -16.008 5.437 1.00 67.44 94 THR A N 1
ATOM 718 C CA . THR A 1 94 ? -7.616 -16.369 5.516 1.00 67.44 94 THR A CA 1
ATOM 719 C C . THR A 1 94 ? -8.557 -15.169 5.505 1.00 67.44 94 THR A C 1
ATOM 721 O O . THR A 1 94 ? -9.744 -15.347 5.246 1.00 67.44 94 THR A O 1
ATOM 724 N N . ASP A 1 95 ? -8.048 -13.975 5.814 1.00 64.56 95 ASP A N 1
ATOM 725 C CA . ASP A 1 95 ? -8.843 -12.753 5.909 1.00 64.56 95 ASP A CA 1
ATOM 726 C C . ASP A 1 95 ? -8.948 -12.053 4.550 1.00 64.56 95 ASP A C 1
ATOM 728 O O . ASP A 1 95 ? -7.980 -11.969 3.787 1.00 64.56 95 ASP A O 1
ATOM 732 N N . VAL A 1 96 ? -10.149 -11.588 4.221 1.00 51.38 96 VAL A N 1
ATOM 733 C CA . VAL A 1 96 ? -10.471 -11.109 2.875 1.00 51.38 96 VAL A CA 1
ATOM 734 C C . VAL A 1 96 ? -10.064 -9.632 2.782 1.00 51.38 96 VAL A C 1
ATOM 736 O O . VAL A 1 96 ? -10.618 -8.780 3.463 1.00 51.38 96 VAL A O 1
ATOM 739 N N . ASN A 1 97 ? -9.045 -9.376 1.956 1.00 54.91 97 ASN A N 1
ATOM 740 C CA . ASN A 1 97 ? -8.245 -8.157 1.755 1.00 54.91 97 ASN A CA 1
ATOM 741 C C . ASN A 1 97 ? -8.957 -6.796 1.922 1.00 54.91 97 ASN A C 1
ATOM 743 O O . ASN A 1 97 ? -10.127 -6.638 1.608 1.00 54.91 97 ASN A O 1
ATOM 747 N N . LEU A 1 98 ? -8.166 -5.739 2.150 1.00 54.69 98 LEU A N 1
ATOM 748 C CA . LEU A 1 98 ? -8.559 -4.333 1.925 1.00 54.69 98 LEU A CA 1
ATOM 749 C C . LEU A 1 98 ? -9.161 -4.089 0.521 1.00 54.69 98 LEU A C 1
ATOM 751 O O . LEU A 1 98 ? -10.119 -3.340 0.362 1.00 54.69 98 LEU A O 1
ATOM 755 N N . LEU A 1 99 ? -8.644 -4.812 -0.481 1.00 51.44 99 LEU A N 1
ATOM 756 C CA . LEU A 1 99 ? -9.148 -4.842 -1.862 1.00 51.44 99 LEU A CA 1
ATOM 757 C C . LEU A 1 99 ? -10.554 -5.454 -1.987 1.00 51.44 99 LEU A C 1
ATOM 759 O O . LEU A 1 99 ? -11.256 -5.178 -2.955 1.00 51.44 99 LEU A O 1
ATOM 763 N N . SER A 1 100 ? -10.947 -6.278 -1.018 1.00 50.09 100 SER A N 1
ATOM 764 C CA . SER A 1 100 ? -12.250 -6.939 -0.926 1.00 50.09 100 SER A CA 1
ATOM 765 C C . SER A 1 100 ? -13.279 -6.096 -0.177 1.00 50.09 100 SER A C 1
ATOM 767 O O . SER A 1 100 ? -14.475 -6.289 -0.369 1.00 50.09 100 SER A O 1
ATOM 769 N N . VAL A 1 101 ? -12.826 -5.123 0.624 1.00 54.25 101 VAL A N 1
ATOM 770 C CA . VAL A 1 101 ? -13.684 -4.114 1.271 1.00 54.25 101 VAL A CA 1
ATOM 771 C C . VAL A 1 101 ? -14.056 -2.981 0.293 1.00 54.25 101 VAL A C 1
ATOM 773 O O . VAL A 1 101 ? -14.668 -1.995 0.681 1.00 54.25 101 VAL A O 1
ATOM 776 N N . ASN A 1 102 ? -13.712 -3.114 -0.999 1.00 61.88 102 ASN A N 1
ATOM 777 C CA . ASN A 1 102 ? -13.958 -2.123 -2.055 1.00 61.88 102 ASN A CA 1
ATOM 778 C C . ASN A 1 102 ? -13.395 -0.719 -1.764 1.00 61.88 102 ASN A C 1
ATOM 780 O O . ASN A 1 102 ? -13.848 0.253 -2.364 1.00 61.88 102 ASN A O 1
ATOM 784 N N . VAL A 1 103 ? -12.384 -0.607 -0.898 1.00 72.69 103 VAL A N 1
ATOM 785 C CA . VAL A 1 103 ? -11.699 0.666 -0.651 1.00 72.69 103 VAL A CA 1
ATOM 786 C C . VAL A 1 103 ? -10.493 0.784 -1.575 1.00 72.69 103 VAL A C 1
ATOM 788 O O . VAL A 1 103 ? -9.619 -0.087 -1.566 1.00 72.69 103 VAL A O 1
ATOM 791 N N . SER A 1 104 ? -10.446 1.849 -2.377 1.00 83.88 104 SER A N 1
ATOM 792 C CA . SER A 1 104 ? -9.377 2.027 -3.363 1.00 83.88 104 SER A CA 1
ATOM 793 C C . SER A 1 104 ? -8.069 2.514 -2.742 1.00 83.88 104 SER A C 1
ATOM 795 O O . SER A 1 104 ? -8.043 3.151 -1.681 1.00 83.88 104 SER A O 1
ATOM 797 N N . PHE A 1 105 ? -6.950 2.268 -3.429 1.00 88.81 105 PHE A N 1
ATOM 798 C CA . PHE A 1 105 ? -5.652 2.779 -2.988 1.00 88.81 105 PHE A CA 1
ATOM 799 C C . PHE A 1 105 ? -5.635 4.301 -2.942 1.00 88.81 105 PHE A C 1
ATOM 801 O O . PHE A 1 105 ? -5.119 4.876 -1.985 1.00 88.81 105 PHE A O 1
ATOM 808 N N . TYR A 1 106 ? -6.221 4.962 -3.940 1.00 86.50 106 TYR A N 1
ATOM 809 C CA . TYR A 1 106 ? -6.249 6.420 -3.985 1.00 86.50 106 TYR A CA 1
ATOM 810 C C . TYR A 1 106 ? -7.060 7.026 -2.833 1.00 86.50 106 TYR A C 1
ATOM 812 O O . TYR A 1 106 ? -6.646 8.024 -2.244 1.00 86.50 106 TYR A O 1
ATOM 820 N N . GLU A 1 107 ? -8.185 6.414 -2.467 1.00 80.56 107 GLU A N 1
ATOM 821 C CA . GLU A 1 107 ? -8.979 6.855 -1.318 1.00 80.56 107 GLU A CA 1
ATOM 822 C C . GLU A 1 107 ? -8.214 6.685 -0.004 1.00 80.56 107 GLU A C 1
ATOM 824 O O . GLU A 1 107 ? -8.207 7.599 0.819 1.00 80.56 107 GLU A O 1
ATOM 829 N N . ALA A 1 108 ? -7.495 5.572 0.166 1.00 84.25 108 ALA A N 1
ATOM 830 C CA . ALA A 1 108 ? -6.629 5.365 1.323 1.00 84.25 108 ALA A CA 1
ATOM 831 C C . ALA A 1 108 ? -5.466 6.380 1.376 1.00 84.25 108 ALA A C 1
ATOM 833 O O . ALA A 1 108 ? -5.190 6.936 2.444 1.00 84.25 108 ALA A O 1
ATOM 834 N N . LEU A 1 109 ? -4.832 6.683 0.232 1.00 85.62 109 LEU A N 1
ATOM 835 C CA . LEU A 1 109 ? -3.816 7.740 0.121 1.00 85.62 109 LEU A CA 1
ATOM 836 C C . LEU A 1 109 ? -4.395 9.089 0.564 1.00 85.62 109 LEU A C 1
ATOM 838 O O . LEU A 1 109 ? -3.814 9.758 1.415 1.00 85.62 109 LEU A O 1
ATOM 842 N N . ARG A 1 110 ? -5.573 9.456 0.044 1.00 80.00 110 ARG A N 1
ATOM 843 C CA . ARG A 1 110 ? -6.255 10.718 0.366 1.00 80.00 110 ARG A CA 1
ATOM 844 C C . ARG A 1 110 ? -6.812 10.804 1.777 1.00 80.00 110 ARG A C 1
ATOM 846 O O . ARG A 1 110 ? -7.059 11.917 2.219 1.00 80.00 110 ARG A O 1
ATOM 853 N N . ALA A 1 111 ? -7.076 9.692 2.453 1.00 78.81 111 ALA A N 1
ATOM 854 C CA . ALA A 1 111 ? -7.614 9.706 3.811 1.00 78.81 111 ALA A CA 1
ATOM 855 C C . ALA A 1 111 ? -6.519 9.889 4.877 1.00 78.81 111 ALA A C 1
ATOM 857 O O . ALA A 1 111 ? -6.802 10.313 6.000 1.00 78.81 111 ALA A O 1
ATOM 858 N N . GLY A 1 112 ? -5.259 9.573 4.551 1.00 76.75 112 GLY A N 1
ATOM 859 C CA . GLY A 1 112 ? -4.098 9.708 5.444 1.00 76.75 112 GLY A CA 1
ATOM 860 C C . GLY A 1 112 ? -4.076 8.757 6.647 1.00 76.75 112 GLY A C 1
ATOM 861 O O . GLY A 1 112 ? -3.336 8.976 7.606 1.00 76.75 112 GLY A O 1
ATOM 862 N N . PHE A 1 113 ? -4.904 7.710 6.655 1.00 83.56 113 PHE A N 1
ATOM 863 C CA . PHE A 1 113 ? -4.701 6.613 7.600 1.00 83.56 113 PHE A CA 1
ATOM 864 C C . PHE A 1 113 ? -3.422 5.850 7.210 1.00 83.56 113 PHE A C 1
ATOM 866 O O . PHE A 1 113 ? -3.260 5.532 6.029 1.00 83.56 113 PHE A O 1
ATOM 873 N N . PRO A 1 114 ? -2.533 5.495 8.157 1.00 84.19 114 PRO A N 1
ATOM 874 C CA . PRO A 1 114 ? -1.221 4.911 7.852 1.00 84.19 114 PRO A CA 1
ATOM 875 C C . PRO A 1 114 ? -1.276 3.417 7.501 1.00 84.19 114 PRO A C 1
ATOM 877 O O . PRO A 1 114 ? -0.384 2.651 7.861 1.00 84.19 114 PRO A O 1
ATOM 880 N N . ILE A 1 115 ? -2.317 2.977 6.798 1.00 86.12 115 ILE A N 1
ATOM 881 C CA . ILE A 1 115 ? -2.559 1.571 6.461 1.00 86.12 115 ILE A CA 1
ATOM 882 C C . ILE A 1 115 ? -1.392 0.981 5.664 1.00 86.12 115 ILE A C 1
ATOM 884 O O . ILE A 1 115 ? -0.916 -0.107 5.978 1.00 86.12 115 ILE A O 1
ATOM 888 N N . PHE A 1 116 ? -0.885 1.703 4.663 1.00 88.38 116 PHE A N 1
ATOM 889 C CA . PHE A 1 116 ? 0.236 1.219 3.854 1.00 88.38 116 PHE A CA 1
ATOM 890 C C . PHE A 1 116 ? 1.515 1.068 4.676 1.00 88.38 116 PHE A C 1
ATOM 892 O O . PHE A 1 116 ? 2.224 0.077 4.533 1.00 88.38 116 PHE A O 1
ATOM 899 N N . SER A 1 117 ? 1.762 2.001 5.597 1.00 86.06 117 SER A N 1
ATOM 900 C CA . SER A 1 117 ? 2.867 1.914 6.554 1.00 86.06 117 SER A CA 1
ATOM 901 C C . SER A 1 117 ? 2.717 0.697 7.477 1.00 86.06 117 SER A C 1
ATOM 903 O O . SER A 1 117 ? 3.672 -0.044 7.682 1.00 86.06 117 SER A O 1
ATOM 905 N N . LEU A 1 118 ? 1.503 0.427 7.970 1.00 87.19 118 LEU A N 1
ATOM 906 C CA . LEU A 1 118 ? 1.199 -0.739 8.808 1.00 87.19 118 LEU A CA 1
ATOM 907 C C . LEU A 1 118 ? 1.443 -2.063 8.073 1.00 87.19 118 LEU A C 1
ATOM 909 O O . LEU A 1 118 ? 2.024 -2.989 8.634 1.00 87.19 118 LEU A O 1
ATOM 913 N N . PHE A 1 119 ? 1.022 -2.158 6.812 1.00 87.81 119 PHE A N 1
ATOM 914 C CA . PHE A 1 119 ? 1.267 -3.341 5.986 1.00 87.81 119 PHE A CA 1
ATOM 915 C C . PHE A 1 119 ? 2.742 -3.508 5.629 1.00 87.81 119 PHE A C 1
ATOM 917 O O . PHE A 1 119 ? 3.242 -4.634 5.636 1.00 87.81 119 PHE A O 1
ATOM 924 N N . ASP A 1 120 ? 3.455 -2.411 5.379 1.00 87.56 120 ASP A N 1
ATOM 925 C CA . ASP A 1 120 ? 4.891 -2.465 5.130 1.00 87.56 120 ASP A CA 1
ATOM 926 C C . ASP A 1 120 ? 5.675 -2.983 6.347 1.00 87.56 120 ASP A C 1
ATOM 928 O O . ASP A 1 120 ? 6.547 -3.841 6.187 1.00 87.56 120 ASP A O 1
ATOM 932 N N . ASP A 1 121 ? 5.309 -2.537 7.555 1.00 85.19 121 ASP A N 1
ATOM 933 C CA . ASP A 1 121 ? 5.899 -3.001 8.820 1.00 85.19 121 ASP A CA 1
ATOM 934 C C . ASP A 1 121 ? 5.677 -4.507 9.045 1.00 85.19 121 ASP A C 1
ATOM 936 O O . ASP A 1 121 ? 6.539 -5.200 9.589 1.00 85.19 121 ASP A O 1
ATOM 940 N N . MET A 1 122 ? 4.524 -5.036 8.617 1.00 86.38 122 MET A N 1
ATOM 941 C CA . MET A 1 122 ? 4.219 -6.468 8.704 1.00 86.38 122 MET A CA 1
ATOM 942 C C . MET A 1 122 ? 5.018 -7.321 7.710 1.00 86.38 122 MET A C 1
ATOM 944 O O . MET A 1 122 ? 5.198 -8.519 7.936 1.00 86.38 122 MET A O 1
ATOM 948 N N . SER A 1 123 ? 5.535 -6.728 6.632 1.00 85.31 123 SER A N 1
ATOM 949 C CA . SER A 1 123 ? 6.286 -7.415 5.575 1.00 85.31 123 SER A CA 1
ATOM 950 C C . SER A 1 123 ? 7.751 -7.702 5.961 1.00 85.31 123 SER A C 1
ATOM 952 O O . SER A 1 123 ? 8.685 -7.387 5.211 1.00 85.31 123 SER A O 1
ATOM 954 N N . THR A 1 124 ? 7.991 -8.324 7.119 1.00 85.62 124 THR A N 1
ATOM 955 C CA . THR A 1 124 ? 9.357 -8.620 7.589 1.00 85.62 124 THR A CA 1
ATOM 956 C C . THR A 1 124 ? 10.054 -9.686 6.726 1.00 85.62 124 THR A C 1
ATOM 958 O O . THR A 1 124 ? 9.385 -10.495 6.075 1.00 85.62 124 THR A O 1
ATOM 961 N N . PRO A 1 125 ? 11.401 -9.752 6.699 1.00 86.69 125 PRO A N 1
ATOM 962 C CA . PRO A 1 125 ? 12.123 -10.813 5.993 1.00 86.69 125 PRO A CA 1
ATOM 963 C C . PRO A 1 125 ? 11.672 -12.227 6.387 1.00 86.69 125 PRO A C 1
ATOM 965 O O . PRO A 1 125 ? 11.510 -13.081 5.518 1.00 86.69 125 PRO A O 1
ATOM 968 N N . GLU A 1 126 ? 11.407 -12.465 7.671 1.00 86.94 126 GLU A N 1
ATOM 969 C CA . GLU A 1 126 ? 10.917 -13.745 8.191 1.00 86.94 126 GLU A CA 1
ATOM 970 C C . GLU A 1 126 ? 9.502 -14.049 7.694 1.00 86.94 126 GLU A C 1
ATOM 972 O O . GLU A 1 126 ? 9.203 -15.186 7.329 1.00 86.94 126 GLU A O 1
ATOM 977 N N . PHE A 1 127 ? 8.638 -13.030 7.642 1.00 87.06 127 PHE A N 1
ATOM 978 C CA . PHE A 1 127 ? 7.292 -13.148 7.092 1.00 87.06 127 PHE A CA 1
ATOM 979 C C . PHE A 1 127 ? 7.324 -13.526 5.606 1.00 87.06 127 PHE A C 1
ATOM 981 O O . PHE A 1 127 ? 6.653 -14.471 5.195 1.00 87.06 127 PHE A O 1
ATOM 988 N N . ARG A 1 128 ? 8.170 -12.855 4.813 1.00 85.75 128 ARG A N 1
ATOM 989 C CA . ARG A 1 128 ? 8.367 -13.164 3.386 1.00 85.75 128 ARG A CA 1
ATOM 990 C C . ARG A 1 128 ? 8.928 -14.574 3.184 1.00 85.75 128 ARG A C 1
ATOM 992 O O . ARG A 1 128 ? 8.427 -15.324 2.349 1.00 85.75 128 ARG A O 1
ATOM 999 N N . ALA A 1 129 ? 9.925 -14.963 3.980 1.00 84.81 129 ALA A N 1
ATOM 1000 C CA . ALA A 1 129 ? 10.550 -16.282 3.902 1.00 84.81 129 ALA A CA 1
ATOM 1001 C C . ALA A 1 129 ? 9.571 -17.426 4.218 1.00 84.81 129 ALA A C 1
ATOM 1003 O O . ALA A 1 129 ? 9.680 -18.504 3.630 1.00 84.81 129 ALA A O 1
ATOM 1004 N N . TRP A 1 130 ? 8.596 -17.200 5.105 1.00 86.06 130 TRP A N 1
ATOM 1005 C CA . TRP A 1 130 ? 7.630 -18.227 5.496 1.00 86.06 130 TRP A CA 1
ATOM 1006 C C . TRP A 1 130 ? 6.780 -18.738 4.324 1.00 86.06 130 TRP A C 1
ATOM 1008 O O . TRP A 1 130 ? 6.503 -19.938 4.263 1.00 86.06 130 TRP A O 1
ATOM 1018 N N . PHE A 1 131 ? 6.445 -17.887 3.346 1.00 80.00 131 PHE A N 1
ATOM 1019 C CA . PHE A 1 131 ? 5.672 -18.300 2.165 1.00 80.00 131 PHE A CA 1
ATOM 1020 C C . PHE A 1 131 ? 6.374 -19.349 1.295 1.00 80.00 131 PHE A C 1
ATOM 1022 O O . PHE A 1 131 ? 5.712 -20.025 0.512 1.00 80.00 131 PHE A O 1
ATOM 1029 N N . HIS A 1 132 ? 7.687 -19.519 1.457 1.00 80.19 132 HIS A N 1
ATOM 1030 C CA . HIS A 1 132 ? 8.490 -20.512 0.744 1.00 80.19 132 HIS A CA 1
ATOM 1031 C C . HIS A 1 132 ? 8.702 -21.809 1.544 1.00 80.19 132 HIS A C 1
ATOM 1033 O O . HIS A 1 132 ? 9.493 -22.664 1.146 1.00 80.19 132 HIS A O 1
ATOM 1039 N N . THR A 1 133 ? 8.034 -21.969 2.690 1.00 84.81 133 THR A N 1
ATOM 1040 C CA . THR A 1 133 ? 8.169 -23.166 3.531 1.00 84.81 133 THR A CA 1
ATOM 1041 C C . THR A 1 133 ? 7.187 -24.272 3.123 1.00 84.81 133 THR A C 1
ATOM 1043 O O . THR A 1 133 ? 6.068 -23.977 2.696 1.00 84.81 133 THR A O 1
ATOM 1046 N N . PRO A 1 134 ? 7.537 -25.560 3.322 1.00 86.69 134 PRO A N 1
ATOM 1047 C CA . PRO A 1 134 ? 6.599 -26.666 3.113 1.00 86.69 134 PRO A CA 1
ATOM 1048 C C . PRO A 1 134 ? 5.346 -26.578 3.996 1.00 86.69 134 PRO A C 1
ATOM 1050 O O . PRO A 1 134 ? 4.273 -27.001 3.580 1.00 86.69 134 PRO A O 1
ATOM 1053 N N . GLU A 1 135 ? 5.476 -26.018 5.204 1.00 84.81 135 GLU A N 1
ATOM 1054 C CA . GLU A 1 135 ? 4.359 -25.787 6.131 1.00 84.81 135 GLU A CA 1
ATOM 1055 C C . GLU A 1 135 ? 3.311 -24.850 5.515 1.00 84.81 135 GLU A C 1
ATOM 1057 O O . GLU A 1 135 ? 2.121 -25.146 5.556 1.00 84.81 135 GLU A O 1
ATOM 1062 N N . CYS A 1 136 ? 3.747 -23.749 4.896 1.00 81.62 136 CYS A N 1
ATOM 1063 C CA . CYS A 1 136 ? 2.856 -22.808 4.221 1.00 81.62 136 CYS A CA 1
ATOM 1064 C C . CYS A 1 136 ? 2.036 -23.495 3.118 1.00 81.62 136 CYS A C 1
ATOM 1066 O O . CYS A 1 136 ? 0.816 -23.358 3.092 1.00 81.62 136 CYS A O 1
ATOM 1068 N N . VAL A 1 137 ? 2.685 -24.306 2.276 1.00 81.44 137 VAL A N 1
ATOM 1069 C CA . VAL A 1 137 ? 2.034 -25.064 1.189 1.00 81.44 137 VAL A CA 1
ATOM 1070 C C . VAL A 1 137 ? 0.974 -26.039 1.710 1.00 81.44 137 VAL A C 1
ATOM 1072 O O . VAL A 1 137 ? -0.023 -26.275 1.038 1.00 81.44 137 VAL A O 1
ATOM 1075 N N . GLN A 1 138 ? 1.162 -26.605 2.904 1.00 83.12 138 GLN A N 1
ATOM 1076 C CA . GLN A 1 138 ? 0.171 -27.494 3.521 1.00 83.12 138 GLN A CA 1
ATOM 1077 C C . GLN A 1 138 ? -1.054 -26.746 4.060 1.00 83.12 138 GLN A C 1
ATOM 1079 O O . GLN A 1 138 ? -2.119 -27.344 4.180 1.00 83.12 138 GLN A O 1
ATOM 1084 N N . ILE A 1 139 ? -0.899 -25.473 4.435 1.00 78.81 139 ILE A N 1
ATOM 1085 C CA . ILE A 1 139 ? -1.943 -24.680 5.101 1.00 78.81 139 ILE A CA 1
ATOM 1086 C C . ILE A 1 139 ? -2.715 -23.806 4.109 1.00 78.81 139 ILE A C 1
ATOM 1088 O O . ILE A 1 139 ? -3.927 -23.672 4.242 1.00 78.81 139 ILE A O 1
ATOM 1092 N N . LEU A 1 140 ? -2.018 -23.179 3.160 1.00 75.50 140 LEU A N 1
ATOM 1093 C CA . LEU A 1 140 ? -2.572 -22.220 2.196 1.00 75.50 140 LEU A CA 1
ATOM 1094 C C . LEU A 1 140 ? -2.620 -22.778 0.761 1.00 75.50 140 LEU A C 1
ATOM 1096 O O . LEU A 1 140 ? -2.784 -22.009 -0.183 1.00 75.50 140 LEU A O 1
ATOM 1100 N N . ASP A 1 141 ? -2.472 -24.098 0.622 1.00 71.88 141 ASP A N 1
ATOM 1101 C CA . ASP A 1 141 ? -2.298 -24.835 -0.631 1.00 71.88 141 ASP A CA 1
ATOM 1102 C C . ASP A 1 141 ? -1.037 -24.466 -1.430 1.00 71.88 141 ASP A C 1
ATOM 1104 O O . ASP A 1 141 ? -0.331 -23.483 -1.179 1.00 71.88 141 ASP A O 1
ATOM 1108 N N . SER A 1 142 ? -0.701 -25.313 -2.411 1.00 65.25 142 SER A N 1
ATOM 1109 C CA . SER A 1 142 ? 0.411 -25.031 -3.310 1.00 65.25 142 SER A CA 1
ATOM 1110 C C . SER A 1 142 ? 0.085 -23.815 -4.155 1.00 65.25 142 SER A C 1
ATOM 1112 O O . SER A 1 142 ? -0.746 -23.850 -5.067 1.00 65.25 142 SER A O 1
ATOM 1114 N N . PHE A 1 143 ? 0.822 -22.755 -3.905 1.00 63.22 143 PHE A N 1
ATOM 1115 C CA . PHE A 1 143 ? 0.878 -21.652 -4.822 1.00 63.22 143 PHE A CA 1
ATOM 1116 C C . PHE A 1 143 ? 1.521 -22.091 -6.132 1.00 63.22 143 PHE A C 1
ATOM 1118 O O . PHE A 1 143 ? 2.520 -22.812 -6.148 1.00 63.22 143 PHE A O 1
ATOM 1125 N N . ARG A 1 144 ? 1.000 -21.595 -7.255 1.00 56.91 144 ARG A N 1
ATOM 1126 C CA . ARG A 1 144 ? 1.792 -21.605 -8.480 1.00 56.91 144 ARG A CA 1
ATOM 1127 C C . ARG A 1 144 ? 2.978 -20.673 -8.239 1.00 56.91 144 ARG A C 1
ATOM 1129 O O . ARG A 1 144 ? 2.822 -19.454 -8.263 1.00 56.91 144 ARG A O 1
ATOM 1136 N N . ASP A 1 145 ? 4.159 -21.239 -8.013 1.00 50.72 145 ASP A N 1
ATOM 1137 C CA . ASP A 1 145 ? 5.422 -20.541 -8.246 1.00 50.72 145 ASP A CA 1
ATOM 1138 C C . ASP A 1 145 ? 5.543 -20.353 -9.756 1.00 50.72 145 ASP A C 1
ATOM 1140 O O . ASP A 1 145 ? 6.250 -21.073 -10.460 1.00 50.72 145 ASP A O 1
ATOM 1144 N N . ARG A 1 146 ? 4.764 -19.420 -10.308 1.00 52.53 146 ARG A N 1
ATOM 1145 C CA . ARG A 1 146 ? 5.067 -18.956 -11.650 1.00 52.53 146 ARG A CA 1
ATOM 1146 C C . ARG A 1 146 ? 6.370 -18.169 -11.566 1.00 52.53 146 ARG A C 1
ATOM 1148 O O . ARG A 1 146 ? 6.565 -17.415 -10.608 1.00 52.53 146 ARG A O 1
ATOM 1155 N N . PRO A 1 147 ? 7.236 -18.260 -12.583 1.00 49.72 147 PRO A N 1
ATOM 1156 C CA . PRO A 1 147 ? 8.270 -17.263 -12.784 1.00 49.72 147 PRO A CA 1
ATOM 1157 C C . PRO A 1 147 ? 7.573 -15.968 -13.230 1.00 49.72 147 PRO A C 1
ATOM 1159 O O . PRO A 1 147 ? 7.660 -15.579 -14.382 1.00 49.72 147 PRO A O 1
ATOM 1162 N N . ALA A 1 148 ? 6.784 -15.332 -12.363 1.00 58.44 148 ALA A N 1
ATOM 1163 C CA . ALA A 1 148 ? 5.814 -14.325 -12.799 1.00 58.44 148 ALA A CA 1
ATOM 1164 C C . ALA A 1 148 ? 6.462 -12.996 -13.206 1.00 58.44 148 ALA A C 1
ATOM 1166 O O . ALA A 1 148 ? 5.766 -12.104 -13.660 1.00 58.44 148 ALA A O 1
ATOM 1167 N N . CYS A 1 149 ? 7.782 -12.866 -13.056 1.00 76.25 149 CYS A N 1
ATOM 1168 C CA . CYS A 1 149 ? 8.557 -11.671 -13.374 1.00 76.25 149 CYS A CA 1
ATOM 1169 C C . CYS A 1 149 ? 10.028 -12.040 -13.639 1.00 76.25 149 CYS A C 1
ATOM 1171 O O . CYS A 1 149 ? 10.941 -11.555 -12.966 1.00 76.25 149 CYS A O 1
ATOM 1173 N N . SER A 1 150 ? 10.277 -12.996 -14.540 1.00 76.88 150 SER A N 1
ATOM 1174 C CA . SER A 1 150 ? 11.640 -13.460 -14.852 1.00 76.88 150 SER A CA 1
ATOM 1175 C C . SER A 1 150 ? 12.425 -12.517 -15.757 1.00 76.88 150 SER A C 1
ATOM 1177 O O . SER A 1 150 ? 13.633 -12.696 -15.907 1.00 76.88 150 SER A O 1
ATOM 1179 N N . ALA A 1 151 ? 11.755 -11.550 -16.374 1.00 83.38 151 ALA A N 1
ATOM 1180 C CA . ALA A 1 151 ? 12.390 -10.621 -17.279 1.00 83.38 151 ALA A CA 1
ATOM 1181 C C . ALA A 1 151 ? 13.438 -9.751 -16.558 1.00 83.38 151 ALA A C 1
ATOM 1183 O O . ALA A 1 151 ? 13.344 -9.456 -15.360 1.00 83.38 151 ALA A O 1
ATOM 1184 N N . ALA A 1 152 ? 14.500 -9.399 -17.284 1.00 86.12 152 ALA A N 1
ATOM 1185 C CA . ALA A 1 152 ? 15.688 -8.789 -16.694 1.00 86.12 152 ALA A CA 1
ATOM 1186 C C . ALA A 1 152 ? 15.397 -7.405 -16.095 1.00 86.12 152 ALA A C 1
ATOM 1188 O O . ALA A 1 152 ? 15.920 -7.082 -15.023 1.00 86.12 152 ALA A O 1
ATOM 1189 N N . ALA A 1 153 ? 14.539 -6.612 -16.745 1.00 86.69 153 ALA A N 1
ATOM 1190 C CA . ALA A 1 153 ? 14.130 -5.311 -16.235 1.00 86.69 153 ALA A CA 1
ATOM 1191 C C . ALA A 1 153 ? 13.345 -5.468 -14.924 1.00 86.69 153 ALA A C 1
ATOM 1193 O O . ALA A 1 153 ? 13.640 -4.767 -13.953 1.00 86.69 153 ALA A O 1
ATOM 1194 N N . ALA A 1 154 ? 12.439 -6.451 -14.835 1.00 88.56 154 ALA A N 1
ATOM 1195 C CA . ALA A 1 154 ? 11.643 -6.699 -13.631 1.00 88.56 154 ALA A CA 1
ATOM 1196 C C . ALA A 1 154 ? 12.529 -7.102 -12.444 1.00 88.56 154 ALA A C 1
ATOM 1198 O O . ALA A 1 154 ? 12.396 -6.576 -11.334 1.00 88.56 154 ALA A O 1
ATOM 1199 N N . GLN A 1 155 ? 13.503 -7.984 -12.680 1.00 88.38 155 GLN A N 1
ATOM 1200 C CA . GLN A 1 155 ? 14.490 -8.355 -11.665 1.00 88.38 155 GLN A CA 1
ATOM 1201 C C . GLN A 1 155 ? 15.359 -7.165 -11.238 1.00 88.38 155 GLN A C 1
ATOM 1203 O O . GLN A 1 155 ? 15.658 -7.022 -10.049 1.00 88.38 155 GLN A O 1
ATOM 1208 N N . SER A 1 156 ? 15.746 -6.307 -12.189 1.00 89.88 156 SER A N 1
ATOM 1209 C CA . SER A 1 156 ? 16.525 -5.096 -11.918 1.00 89.88 156 SER A CA 1
ATOM 1210 C C . SER A 1 156 ? 15.745 -4.099 -11.062 1.00 89.88 156 SER A C 1
ATOM 1212 O O . SER A 1 156 ? 16.285 -3.598 -10.074 1.00 89.88 156 SER A O 1
ATOM 1214 N N . LEU A 1 157 ? 14.472 -3.857 -11.401 1.00 90.06 157 LEU A N 1
ATOM 1215 C CA . LEU A 1 157 ? 13.575 -2.986 -10.646 1.00 90.06 157 LEU A CA 1
ATOM 1216 C C . LEU A 1 157 ? 13.434 -3.485 -9.209 1.00 90.06 157 LEU A C 1
ATOM 1218 O O . LEU A 1 157 ? 13.714 -2.744 -8.271 1.00 90.06 157 LEU A O 1
ATOM 1222 N N . ARG A 1 158 ? 13.087 -4.766 -9.038 1.00 90.19 158 ARG A N 1
ATOM 1223 C CA . ARG A 1 158 ? 12.924 -5.387 -7.719 1.00 90.19 158 ARG A CA 1
ATOM 1224 C C . ARG A 1 158 ? 14.173 -5.234 -6.854 1.00 90.19 158 ARG A C 1
ATOM 1226 O O . ARG A 1 158 ? 14.072 -4.817 -5.704 1.00 90.19 158 ARG A O 1
ATOM 1233 N N . LYS A 1 159 ? 15.348 -5.546 -7.414 1.00 90.06 159 LYS A N 1
ATOM 1234 C CA . LYS A 1 159 ? 16.625 -5.450 -6.698 1.00 90.06 159 LYS A CA 1
ATOM 1235 C C . LYS A 1 159 ? 16.891 -4.023 -6.217 1.00 90.06 159 LYS A C 1
ATOM 1237 O O . LYS A 1 159 ? 17.288 -3.838 -5.074 1.00 90.06 159 LYS A O 1
ATOM 1242 N N . ARG A 1 160 ? 16.648 -3.019 -7.060 1.00 89.44 160 ARG A N 1
ATOM 1243 C CA . ARG A 1 160 ? 16.879 -1.617 -6.684 1.00 89.44 160 ARG A CA 1
ATOM 1244 C C . ARG A 1 160 ? 15.892 -1.102 -5.653 1.00 89.44 160 ARG A C 1
ATOM 1246 O O . ARG A 1 160 ? 16.310 -0.397 -4.749 1.00 89.44 160 ARG A O 1
ATOM 1253 N N . LEU A 1 161 ? 14.617 -1.473 -5.761 1.00 89.31 161 LEU A N 1
ATOM 1254 C CA . LEU A 1 161 ? 13.626 -1.131 -4.739 1.00 89.31 161 LEU A CA 1
ATOM 1255 C C . LEU A 1 161 ? 14.042 -1.685 -3.370 1.00 89.31 161 LEU A C 1
ATOM 1257 O O . LEU A 1 161 ? 13.916 -1.003 -2.360 1.00 89.31 161 LEU A O 1
ATOM 1261 N N . GLU A 1 162 ? 14.578 -2.907 -3.332 1.00 88.69 162 GLU A N 1
ATOM 1262 C CA . GLU A 1 162 ? 15.104 -3.494 -2.098 1.00 88.69 162 GLU A CA 1
ATOM 1263 C C . GLU A 1 162 ? 16.373 -2.785 -1.594 1.00 88.69 162 GLU A C 1
ATOM 1265 O O . GLU A 1 162 ? 16.499 -2.545 -0.395 1.00 88.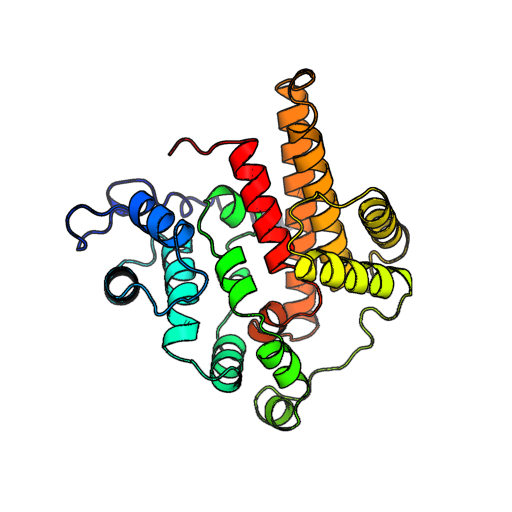69 162 GLU A O 1
ATOM 1270 N N . GLU A 1 163 ? 17.292 -2.402 -2.485 1.00 88.50 163 GLU A N 1
ATOM 1271 C CA . GLU A 1 163 ? 18.476 -1.602 -2.137 1.00 88.50 163 GLU A CA 1
ATOM 1272 C C . GLU A 1 163 ? 18.095 -0.232 -1.553 1.00 88.50 163 GLU A C 1
ATOM 1274 O O . GLU A 1 163 ? 18.613 0.142 -0.500 1.00 88.50 163 GLU A O 1
ATOM 1279 N N . GLU A 1 164 ? 17.166 0.494 -2.184 1.00 87.25 164 GLU A N 1
ATOM 1280 C CA . GLU A 1 164 ? 16.699 1.804 -1.710 1.00 87.25 164 GLU A CA 1
ATOM 1281 C C . GLU A 1 164 ? 15.971 1.698 -0.366 1.00 87.25 164 GLU A C 1
ATOM 1283 O O . GLU A 1 164 ? 16.277 2.455 0.560 1.00 87.25 164 GLU A O 1
ATOM 1288 N N . ARG A 1 165 ? 15.085 0.703 -0.209 1.00 86.00 165 ARG A N 1
ATOM 1289 C CA . ARG A 1 165 ? 14.396 0.439 1.061 1.00 86.00 165 ARG A CA 1
ATOM 1290 C C . ARG A 1 165 ? 15.387 0.150 2.193 1.00 86.00 165 ARG A C 1
ATOM 1292 O O . ARG A 1 165 ? 15.259 0.716 3.276 1.00 86.00 165 ARG A O 1
ATOM 1299 N N . ASN A 1 166 ? 16.388 -0.699 1.949 1.00 85.00 166 ASN A N 1
ATOM 1300 C CA . ASN A 1 166 ? 17.391 -1.071 2.954 1.00 85.00 166 ASN A CA 1
ATOM 1301 C C . ASN A 1 166 ? 18.346 0.074 3.306 1.00 85.00 166 ASN A C 1
ATOM 1303 O O . ASN A 1 166 ? 18.831 0.143 4.434 1.00 85.00 166 ASN A O 1
ATOM 1307 N N . ALA A 1 167 ? 18.622 0.971 2.360 1.00 82.12 167 ALA A N 1
ATOM 1308 C CA . ALA A 1 167 ? 19.464 2.133 2.607 1.00 82.12 167 ALA A CA 1
ATOM 1309 C C . ALA A 1 167 ? 18.787 3.178 3.517 1.00 82.12 167 ALA A C 1
ATOM 1311 O O . ALA A 1 167 ? 19.456 4.110 3.961 1.00 82.12 167 ALA A O 1
ATOM 1312 N N . GLY A 1 168 ? 17.479 3.051 3.787 1.00 66.25 168 GLY A N 1
ATOM 1313 C CA . GLY A 1 168 ? 16.709 4.038 4.553 1.00 66.25 168 GLY A CA 1
ATOM 1314 C C . GLY A 1 168 ? 16.698 5.418 3.891 1.00 66.25 168 GLY A C 1
ATOM 1315 O O . GLY A 1 168 ? 16.452 6.429 4.548 1.00 66.25 168 GLY A O 1
ATOM 1316 N N . LEU A 1 169 ? 17.023 5.473 2.599 1.00 57.94 169 LEU A N 1
ATOM 1317 C CA . LEU A 1 169 ? 17.126 6.710 1.856 1.00 57.94 169 LEU A CA 1
ATOM 1318 C C . LEU A 1 169 ? 15.722 7.158 1.448 1.00 57.94 169 LEU A C 1
ATOM 1320 O O . LEU A 1 169 ? 15.068 6.522 0.631 1.00 57.94 169 LEU A O 1
ATOM 1324 N N . ILE A 1 170 ? 15.304 8.314 1.966 1.00 53.22 170 ILE A N 1
ATOM 1325 C CA . ILE A 1 170 ? 14.155 9.093 1.461 1.00 53.22 170 ILE A CA 1
ATOM 1326 C C . ILE A 1 170 ? 14.595 9.931 0.237 1.00 53.22 170 ILE A C 1
ATOM 1328 O O . ILE A 1 170 ? 13.993 10.942 -0.112 1.00 53.22 170 ILE A O 1
ATOM 1332 N N . SER A 1 171 ? 15.712 9.580 -0.410 1.00 50.09 171 SER A N 1
ATOM 1333 C CA . SER A 1 171 ? 16.198 10.304 -1.584 1.00 50.09 171 SER A CA 1
ATOM 1334 C C . SER A 1 171 ? 15.510 9.745 -2.823 1.00 50.09 171 SER A C 1
ATOM 1336 O O . SER A 1 171 ? 15.908 8.699 -3.333 1.00 50.09 171 SER A O 1
ATOM 1338 N N . GLY A 1 172 ? 14.457 10.441 -3.248 1.00 53.03 172 GLY A N 1
ATOM 1339 C CA . GLY A 1 172 ? 13.557 10.079 -4.334 1.00 53.03 172 GLY A CA 1
ATOM 1340 C C . GLY A 1 172 ? 14.213 9.415 -5.543 1.00 53.03 172 GLY A C 1
ATOM 1341 O O . GLY A 1 172 ? 15.015 10.027 -6.244 1.00 53.03 172 GLY A O 1
ATOM 1342 N N . HIS A 1 173 ? 13.837 8.151 -5.761 1.00 61.31 173 HIS A N 1
ATOM 1343 C CA . HIS A 1 173 ? 13.678 7.449 -7.041 1.00 61.31 173 HIS A CA 1
ATOM 1344 C C . HIS A 1 173 ? 14.590 7.946 -8.160 1.00 61.31 173 HIS A C 1
ATOM 1346 O O . HIS A 1 173 ? 14.124 8.437 -9.193 1.00 61.31 173 HIS A O 1
ATOM 1352 N N . GLY A 1 174 ? 15.903 7.835 -7.947 1.00 69.50 174 GLY A N 1
ATOM 1353 C CA . GLY A 1 174 ? 16.902 8.428 -8.829 1.00 69.50 174 GLY A CA 1
ATOM 1354 C C . GLY A 1 174 ? 16.655 8.080 -10.299 1.00 69.50 174 GLY A C 1
ATOM 1355 O O . GLY A 1 174 ? 16.114 7.023 -10.615 1.00 69.50 174 GLY A O 1
ATOM 1356 N N . ARG A 1 175 ? 17.100 8.943 -11.226 1.00 77.75 175 ARG A N 1
ATOM 1357 C CA . ARG A 1 175 ? 16.877 8.834 -12.690 1.00 77.75 175 ARG A CA 1
ATOM 1358 C C . ARG A 1 175 ? 16.944 7.402 -13.239 1.00 77.75 175 ARG A C 1
ATOM 1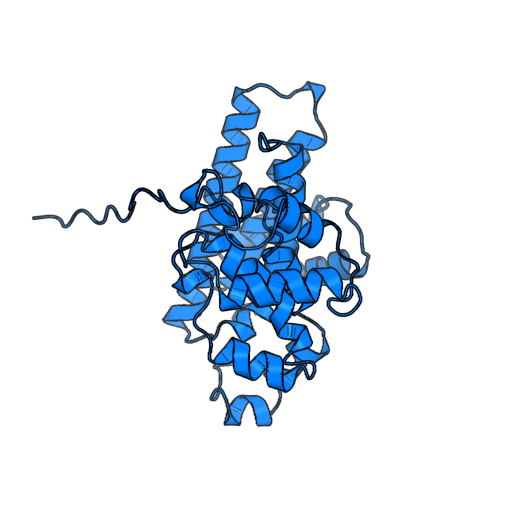360 O O . ARG A 1 175 ? 16.198 7.046 -14.142 1.00 77.75 175 ARG A O 1
ATOM 1367 N N . ARG A 1 176 ? 17.843 6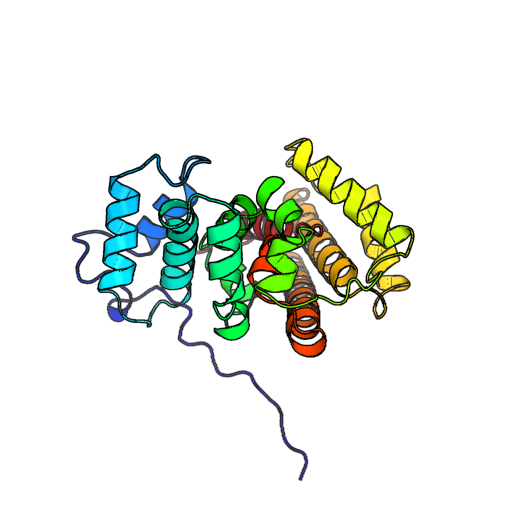.574 -12.705 1.00 81.56 176 ARG A N 1
ATOM 1368 C CA . ARG A 1 176 ? 17.998 5.169 -13.087 1.00 81.56 176 ARG A CA 1
ATOM 1369 C C . ARG A 1 176 ? 16.781 4.300 -12.730 1.00 81.56 176 ARG A C 1
ATOM 1371 O O . ARG A 1 176 ? 16.400 3.473 -13.551 1.00 81.56 176 ARG A O 1
ATOM 1378 N N . LEU A 1 177 ? 16.201 4.451 -11.537 1.00 85.06 177 LEU A N 1
ATOM 1379 C CA . LEU A 1 177 ? 14.990 3.743 -11.107 1.00 85.06 177 LEU A CA 1
ATOM 1380 C C . LEU A 1 177 ? 13.794 4.137 -11.979 1.00 85.06 177 LEU A C 1
ATOM 1382 O O . LEU A 1 177 ? 13.116 3.253 -12.494 1.00 85.06 177 LEU A O 1
ATOM 1386 N N . MET A 1 178 ? 13.616 5.438 -12.236 1.00 85.94 178 MET A N 1
ATOM 1387 C CA . MET A 1 178 ? 12.583 5.945 -13.146 1.00 85.94 178 MET A CA 1
ATOM 1388 C C . MET A 1 178 ? 12.713 5.344 -14.553 1.00 85.94 178 MET A C 1
ATOM 1390 O O . MET A 1 178 ? 11.733 4.861 -15.105 1.00 85.94 178 MET A O 1
ATOM 1394 N N . LEU A 1 179 ? 13.924 5.323 -15.125 1.00 86.50 179 LEU A N 1
ATOM 1395 C CA . LEU A 1 179 ? 14.157 4.734 -16.450 1.00 86.50 179 LEU A CA 1
ATOM 1396 C C . LEU A 1 179 ? 13.804 3.243 -16.495 1.00 86.50 179 LEU A C 1
ATOM 1398 O O . LEU A 1 179 ? 13.214 2.793 -17.469 1.00 86.50 179 LEU A O 1
ATOM 1402 N N . THR A 1 180 ? 14.124 2.488 -15.442 1.00 86.56 180 THR A N 1
ATOM 1403 C CA . THR A 1 180 ? 13.745 1.071 -15.360 1.00 86.56 180 THR A CA 1
ATOM 1404 C C . THR A 1 180 ? 12.231 0.897 -15.208 1.00 86.56 180 THR A C 1
ATOM 1406 O O . THR A 1 180 ? 11.674 -0.014 -15.803 1.00 86.56 180 THR A O 1
ATOM 1409 N N . ALA A 1 181 ? 11.539 1.771 -14.471 1.00 88.62 181 ALA A N 1
ATOM 1410 C CA . ALA A 1 181 ? 10.077 1.736 -14.404 1.00 88.62 181 ALA A CA 1
ATOM 1411 C C . ALA A 1 181 ? 9.427 2.009 -15.775 1.00 88.62 181 ALA A C 1
ATOM 1413 O O . ALA A 1 181 ? 8.478 1.322 -16.138 1.00 88.62 181 ALA A O 1
ATOM 1414 N N . ILE A 1 182 ? 9.961 2.955 -16.558 1.00 88.88 182 ILE A N 1
ATOM 1415 C CA . ILE A 1 182 ? 9.501 3.225 -17.935 1.00 88.88 182 ILE A CA 1
ATOM 1416 C C . ILE A 1 182 ? 9.708 1.996 -18.828 1.00 88.88 182 ILE A C 1
ATOM 1418 O O . ILE A 1 182 ? 8.781 1.573 -19.508 1.00 88.88 182 ILE A O 1
ATOM 1422 N N . GLU A 1 183 ? 10.894 1.383 -18.772 1.00 86.56 183 GLU A N 1
ATOM 1423 C CA . GLU A 1 183 ? 11.222 0.177 -19.545 1.00 86.56 183 GLU A CA 1
ATOM 1424 C C . GLU A 1 183 ? 10.209 -0.957 -19.308 1.00 86.56 183 GLU A C 1
ATOM 1426 O O . GLU A 1 183 ? 9.765 -1.592 -20.264 1.00 86.56 183 GLU A O 1
ATOM 1431 N N . ILE A 1 184 ? 9.782 -1.163 -18.057 1.00 85.62 184 ILE A N 1
ATOM 1432 C CA . ILE A 1 184 ? 8.748 -2.148 -17.696 1.00 85.62 184 ILE A CA 1
ATOM 1433 C C . ILE A 1 184 ? 7.406 -1.842 -18.364 1.00 85.62 184 ILE A C 1
ATOM 1435 O O . ILE A 1 184 ? 6.798 -2.740 -18.943 1.00 85.62 184 ILE A O 1
ATOM 1439 N N . PHE A 1 185 ? 6.953 -0.588 -18.333 1.00 80.50 185 PHE A N 1
ATOM 1440 C CA . PHE A 1 185 ? 5.707 -0.197 -18.997 1.00 80.50 185 PHE A CA 1
ATOM 1441 C C . PHE A 1 185 ? 5.758 -0.379 -20.512 1.00 80.50 185 PHE A C 1
ATOM 1443 O O . PHE A 1 185 ? 4.776 -0.823 -21.105 1.00 80.50 185 PHE A O 1
ATOM 1450 N N . ASP A 1 186 ? 6.894 -0.054 -21.125 1.00 78.94 186 ASP A N 1
ATOM 1451 C CA . ASP A 1 186 ? 7.051 -0.107 -22.577 1.00 78.94 186 ASP A CA 1
ATOM 1452 C C . ASP A 1 186 ? 7.144 -1.544 -23.109 1.00 78.94 186 ASP A C 1
ATOM 1454 O O . ASP A 1 186 ? 6.807 -1.791 -24.268 1.00 78.94 186 ASP A O 1
ATOM 1458 N N . THR A 1 187 ? 7.610 -2.498 -22.292 1.00 74.06 187 THR A N 1
ATOM 1459 C CA . THR A 1 187 ? 7.982 -3.840 -22.779 1.00 74.06 187 THR A CA 1
ATOM 1460 C C . THR A 1 187 ? 7.280 -5.007 -22.085 1.00 74.06 187 THR A C 1
ATOM 1462 O O . THR A 1 187 ? 7.142 -6.064 -22.695 1.00 74.06 187 THR A O 1
ATOM 1465 N N . GLU A 1 188 ? 6.787 -4.846 -20.854 1.00 67.31 188 GLU A N 1
ATOM 1466 C CA . GLU A 1 188 ? 6.349 -5.962 -20.000 1.00 67.31 188 GLU A CA 1
ATOM 1467 C C . GLU A 1 188 ? 4.925 -5.792 -19.432 1.00 67.31 188 GLU A C 1
ATOM 1469 O O . GLU A 1 188 ? 4.511 -6.579 -18.574 1.00 67.31 188 GLU A O 1
ATOM 1474 N N . ALA A 1 189 ? 4.139 -4.826 -19.937 1.00 58.69 189 ALA A N 1
ATOM 1475 C CA . ALA A 1 189 ? 2.810 -4.422 -19.438 1.00 58.69 189 ALA A CA 1
ATOM 1476 C C . ALA A 1 189 ? 1.799 -5.567 -19.185 1.00 58.69 189 ALA A C 1
ATOM 1478 O O . ALA A 1 189 ? 0.877 -5.409 -18.381 1.00 58.69 189 ALA A O 1
ATOM 1479 N N . CYS A 1 190 ? 1.976 -6.726 -19.830 1.00 61.53 190 CYS A N 1
ATOM 1480 C CA . CYS A 1 190 ? 1.093 -7.890 -19.703 1.00 61.53 190 CYS A CA 1
ATOM 1481 C C . CYS A 1 190 ? 1.729 -9.113 -19.018 1.00 61.53 190 CYS A C 1
ATOM 1483 O O . CYS A 1 190 ? 0.993 -9.979 -18.549 1.00 61.53 190 CYS A O 1
ATOM 1485 N N . GLU A 1 191 ? 3.060 -9.222 -18.954 1.00 72.25 191 GLU A N 1
ATOM 1486 C CA . GLU A 1 191 ? 3.725 -10.468 -18.527 1.00 72.25 191 GLU A CA 1
ATOM 1487 C C . GLU A 1 191 ? 3.979 -10.532 -17.018 1.00 72.25 191 GLU A C 1
ATOM 1489 O O . GLU A 1 191 ? 3.959 -11.615 -16.437 1.00 72.25 191 GLU A O 1
ATOM 1494 N N . CYS A 1 192 ? 4.160 -9.380 -16.367 1.00 82.69 192 CYS A N 1
ATOM 1495 C CA . CYS A 1 192 ? 4.467 -9.303 -14.942 1.00 82.69 192 CYS A CA 1
ATOM 1496 C C . CYS A 1 192 ? 3.636 -8.203 -14.262 1.00 82.69 192 CYS A C 1
ATOM 1498 O O . CYS A 1 192 ? 4.090 -7.081 -14.026 1.00 82.69 192 CYS A O 1
ATOM 1500 N N . ARG A 1 193 ? 2.380 -8.527 -13.919 1.00 86.69 193 ARG A N 1
ATOM 1501 C CA . ARG A 1 193 ? 1.459 -7.601 -13.226 1.00 86.69 193 ARG A CA 1
ATOM 1502 C C . ARG A 1 193 ? 2.066 -6.998 -11.948 1.00 86.69 193 ARG A C 1
ATOM 1504 O O . ARG A 1 193 ? 1.947 -5.786 -11.779 1.00 86.69 193 ARG A O 1
ATOM 1511 N N . PRO A 1 194 ? 2.788 -7.762 -11.098 1.00 87.44 194 PRO A N 1
ATOM 1512 C CA . PRO A 1 194 ? 3.467 -7.193 -9.940 1.00 87.44 194 PRO A CA 1
ATOM 1513 C C . PRO A 1 194 ? 4.545 -6.147 -10.282 1.00 87.44 194 PRO A C 1
ATOM 1515 O O . PRO A 1 194 ? 4.573 -5.098 -9.646 1.00 87.44 194 PRO A O 1
ATOM 1518 N N . ALA A 1 195 ? 5.411 -6.360 -11.285 1.00 89.88 195 ALA A N 1
ATOM 1519 C CA . ALA A 1 195 ? 6.381 -5.318 -11.666 1.00 89.88 195 ALA A CA 1
ATOM 1520 C C . ALA A 1 195 ? 5.691 -4.117 -12.286 1.00 89.88 195 ALA A C 1
ATOM 1522 O O . ALA A 1 195 ? 6.086 -2.999 -11.984 1.00 89.88 195 ALA A O 1
ATOM 1523 N N . ASN A 1 196 ? 4.658 -4.327 -13.103 1.00 91.12 196 ASN A N 1
ATOM 1524 C CA . ASN A 1 196 ? 3.896 -3.225 -13.683 1.00 91.12 196 ASN A CA 1
ATOM 1525 C C . ASN A 1 196 ? 3.234 -2.372 -12.601 1.00 91.12 196 ASN A C 1
ATOM 1527 O O . ASN A 1 196 ? 3.292 -1.147 -12.669 1.00 91.12 196 ASN A O 1
ATOM 1531 N N . ALA A 1 197 ? 2.672 -2.992 -11.561 1.00 92.00 197 ALA A N 1
ATOM 1532 C CA . ALA A 1 197 ? 2.126 -2.265 -10.422 1.00 92.00 197 ALA A CA 1
ATOM 1533 C C . ALA A 1 197 ? 3.221 -1.475 -9.686 1.00 92.00 197 ALA A C 1
ATOM 1535 O O . ALA A 1 197 ? 3.051 -0.287 -9.425 1.00 92.00 197 ALA A O 1
ATOM 1536 N N . ALA A 1 198 ? 4.380 -2.086 -9.416 1.00 92.19 198 ALA A N 1
ATOM 1537 C CA . ALA A 1 198 ? 5.495 -1.398 -8.759 1.00 92.19 198 ALA A CA 1
ATOM 1538 C C . ALA A 1 198 ? 6.033 -0.240 -9.614 1.00 92.19 198 ALA A C 1
ATOM 1540 O O . ALA A 1 198 ? 6.247 0.855 -9.103 1.00 92.19 198 ALA A O 1
ATOM 1541 N N . ALA A 1 199 ? 6.198 -0.453 -10.920 1.00 92.88 199 ALA A N 1
ATOM 1542 C CA . ALA A 1 199 ? 6.609 0.570 -11.870 1.00 92.88 199 ALA A CA 1
ATOM 1543 C C . ALA A 1 199 ? 5.599 1.724 -11.915 1.00 92.88 199 ALA A C 1
ATOM 1545 O O . ALA A 1 199 ? 6.008 2.882 -11.885 1.00 92.88 199 ALA A O 1
ATOM 1546 N N . SER A 1 200 ? 4.293 1.425 -11.916 1.00 94.06 200 SER A N 1
ATOM 1547 C CA . SER A 1 200 ? 3.218 2.432 -11.874 1.00 94.06 200 SER A CA 1
ATOM 1548 C C . SER A 1 200 ? 3.364 3.336 -10.655 1.00 94.06 200 SER A C 1
ATOM 1550 O O . SER A 1 200 ? 3.347 4.560 -10.776 1.00 94.06 200 SER A O 1
ATOM 1552 N N . LEU A 1 201 ? 3.582 2.732 -9.486 1.00 94.12 201 LEU A N 1
ATOM 1553 C CA . LEU A 1 201 ? 3.760 3.458 -8.233 1.00 94.12 201 LEU A CA 1
ATOM 1554 C C . LEU A 1 201 ? 5.065 4.265 -8.207 1.00 94.12 201 LEU A C 1
ATOM 1556 O O . LEU A 1 201 ? 5.055 5.402 -7.744 1.00 94.12 201 LEU A O 1
ATOM 1560 N N . VAL A 1 202 ? 6.164 3.733 -8.757 1.00 93.88 202 VAL A N 1
ATOM 1561 C CA . VAL A 1 202 ? 7.423 4.483 -8.921 1.00 93.88 202 VAL A CA 1
ATOM 1562 C C . VAL A 1 202 ? 7.207 5.712 -9.801 1.00 93.88 202 VAL A C 1
ATOM 1564 O O . VAL A 1 202 ? 7.627 6.803 -9.428 1.00 93.88 202 VAL A O 1
ATOM 1567 N N . LEU A 1 203 ? 6.526 5.572 -10.943 1.00 92.56 203 LEU A N 1
ATOM 1568 C CA . LEU A 1 203 ? 6.231 6.709 -11.815 1.00 92.56 203 LEU A CA 1
ATOM 1569 C C . LEU A 1 203 ? 5.346 7.744 -11.116 1.00 92.56 203 LEU A C 1
ATOM 1571 O O . LEU A 1 203 ? 5.652 8.934 -11.186 1.00 92.56 203 LEU A O 1
ATOM 1575 N N . ALA A 1 204 ? 4.295 7.311 -10.412 1.00 93.06 204 ALA A N 1
ATOM 1576 C CA . ALA A 1 204 ? 3.414 8.205 -9.660 1.00 93.06 204 ALA A CA 1
ATOM 1577 C C . ALA A 1 204 ? 4.207 9.016 -8.626 1.00 93.06 204 ALA A C 1
ATOM 1579 O O . ALA A 1 204 ? 4.059 10.233 -8.513 1.00 93.06 204 ALA A O 1
ATOM 1580 N N . LEU A 1 205 ? 5.116 8.346 -7.925 1.00 92.06 205 LEU A N 1
ATOM 1581 C CA . LEU A 1 205 ? 5.960 8.952 -6.912 1.00 92.06 205 LEU A CA 1
ATOM 1582 C C . LEU A 1 205 ? 7.005 9.905 -7.503 1.00 92.06 205 LEU A C 1
ATOM 1584 O O . LEU A 1 205 ? 7.171 11.005 -6.982 1.00 92.06 205 LEU A O 1
ATOM 1588 N N . CYS A 1 206 ? 7.628 9.564 -8.635 1.00 90.44 206 CYS A N 1
ATOM 1589 C CA . CYS A 1 206 ? 8.491 10.489 -9.374 1.00 90.44 206 CYS A CA 1
ATOM 1590 C C . CYS A 1 206 ? 7.736 11.760 -9.799 1.00 90.44 206 CYS A C 1
ATOM 1592 O O . CYS A 1 206 ? 8.285 12.857 -9.707 1.00 90.44 206 CYS A O 1
ATOM 1594 N N . ARG A 1 207 ? 6.477 11.639 -10.250 1.00 88.62 207 ARG A N 1
ATOM 1595 C CA . ARG A 1 207 ? 5.639 12.796 -10.623 1.00 88.62 207 ARG A CA 1
ATOM 1596 C C . ARG A 1 207 ? 5.327 13.681 -9.420 1.00 88.62 207 ARG A C 1
ATOM 1598 O O . ARG A 1 207 ? 5.473 14.896 -9.516 1.00 88.62 207 ARG A O 1
ATOM 1605 N N . ALA A 1 208 ? 4.951 13.074 -8.296 1.00 88.81 208 ALA A N 1
ATOM 1606 C CA . ALA A 1 208 ? 4.705 13.787 -7.048 1.00 88.81 208 ALA A CA 1
ATOM 1607 C C . ALA A 1 208 ? 5.973 14.514 -6.553 1.00 88.81 208 ALA A C 1
ATOM 1609 O O . ALA A 1 208 ? 5.938 15.702 -6.244 1.00 88.81 208 ALA A O 1
ATOM 1610 N N . GLN A 1 209 ? 7.121 13.836 -6.545 1.00 86.81 209 GLN A N 1
ATOM 1611 C CA . GLN A 1 209 ? 8.382 14.412 -6.071 1.00 86.81 209 GLN A CA 1
ATOM 1612 C C . GLN A 1 209 ? 8.906 15.536 -6.963 1.00 86.81 209 GLN A C 1
ATOM 1614 O O . GLN A 1 209 ? 9.349 16.555 -6.440 1.00 86.81 209 GLN A O 1
ATOM 1619 N N . ALA A 1 210 ? 8.785 15.414 -8.288 1.00 85.25 210 ALA A N 1
ATOM 1620 C CA . ALA A 1 210 ? 9.171 16.487 -9.205 1.00 85.25 210 ALA A CA 1
ATOM 1621 C C . ALA A 1 210 ? 8.441 17.808 -8.892 1.00 85.25 210 ALA A C 1
ATOM 1623 O O . ALA A 1 210 ? 9.012 18.888 -9.040 1.00 85.25 210 ALA A O 1
ATOM 1624 N N . LEU A 1 211 ? 7.196 17.723 -8.411 1.00 85.00 211 LEU A N 1
ATOM 1625 C CA . LEU A 1 211 ? 6.416 18.884 -7.993 1.00 85.00 211 LEU A CA 1
ATOM 1626 C C . LEU A 1 211 ? 6.906 19.486 -6.662 1.00 85.00 211 LEU A C 1
ATOM 1628 O O . LEU A 1 211 ? 6.878 20.705 -6.492 1.00 85.00 211 LEU A O 1
ATOM 1632 N N . LEU A 1 212 ? 7.385 18.653 -5.732 1.00 84.31 212 LEU A N 1
ATOM 1633 C CA . LEU A 1 212 ? 7.981 19.092 -4.462 1.00 84.31 212 LEU A CA 1
ATOM 1634 C C . LEU A 1 212 ? 9.355 19.753 -4.653 1.00 84.31 212 LEU A C 1
ATOM 1636 O O . LEU A 1 212 ? 9.680 20.701 -3.942 1.00 84.31 212 LEU A O 1
ATOM 1640 N N . GLU A 1 213 ? 10.149 19.278 -5.613 1.00 83.94 213 GLU A N 1
ATOM 1641 C CA . GLU A 1 213 ? 11.501 19.783 -5.893 1.00 83.94 213 GLU A CA 1
ATOM 1642 C C . GLU A 1 213 ? 11.513 21.118 -6.658 1.00 83.94 213 GLU A C 1
ATOM 1644 O O . GLU A 1 213 ? 12.492 21.864 -6.584 1.00 83.94 213 GLU A O 1
ATOM 1649 N N . ALA A 1 214 ? 10.425 21.455 -7.360 1.00 81.06 214 ALA A N 1
ATOM 1650 C CA . ALA A 1 214 ? 10.300 22.676 -8.158 1.00 81.06 214 ALA A CA 1
ATOM 1651 C C . ALA A 1 214 ? 9.156 23.601 -7.679 1.00 81.06 214 ALA A C 1
ATOM 1653 O O . ALA A 1 214 ? 8.287 23.972 -8.473 1.00 81.06 214 ALA A O 1
ATOM 1654 N N . PRO A 1 215 ? 9.145 24.045 -6.403 1.00 73.31 215 PRO A N 1
ATOM 1655 C CA . PRO A 1 215 ? 8.024 24.796 -5.832 1.00 73.31 215 PRO A CA 1
ATOM 1656 C C . PRO A 1 215 ? 7.782 26.145 -6.524 1.00 73.31 215 PRO A C 1
ATOM 1658 O O . PRO A 1 215 ? 6.657 26.632 -6.553 1.00 73.31 215 PRO A O 1
ATOM 1661 N N . THR A 1 216 ? 8.821 26.744 -7.110 1.00 69.06 216 THR A N 1
ATOM 1662 C CA . THR A 1 216 ? 8.755 28.033 -7.817 1.00 69.06 216 THR A CA 1
ATOM 1663 C C . THR A 1 216 ? 8.093 27.956 -9.190 1.00 69.06 216 THR A C 1
ATOM 1665 O O . THR A 1 216 ? 7.760 28.998 -9.751 1.00 69.06 216 THR A O 1
ATOM 1668 N N . LEU A 1 217 ? 7.908 26.750 -9.730 1.00 65.12 217 LEU A N 1
ATOM 1669 C CA . LEU A 1 217 ? 7.231 26.518 -11.002 1.00 65.12 217 LEU A CA 1
ATOM 1670 C C . LEU A 1 217 ? 5.791 26.040 -10.812 1.00 65.12 217 LEU A C 1
ATOM 1672 O O . LEU A 1 217 ? 5.114 25.870 -11.808 1.00 65.12 217 LEU A O 1
ATOM 1676 N N . ARG A 1 218 ? 5.305 25.853 -9.575 1.00 78.00 218 ARG A N 1
ATOM 1677 C CA . ARG A 1 218 ? 3.969 25.300 -9.311 1.00 78.00 218 ARG A CA 1
ATOM 1678 C C . ARG A 1 218 ? 2.858 26.251 -9.748 1.00 78.00 218 ARG A C 1
ATOM 1680 O O . ARG A 1 218 ? 2.662 27.312 -9.156 1.00 78.00 218 ARG A O 1
ATOM 1687 N N . SER A 1 219 ? 2.080 25.832 -10.738 1.00 80.44 219 SER A N 1
ATOM 1688 C CA . SER A 1 219 ? 0.762 26.392 -11.039 1.00 80.44 219 SER A CA 1
ATOM 1689 C C . SER A 1 219 ? -0.361 25.438 -10.618 1.00 80.44 219 SER A C 1
ATOM 1691 O O . SER A 1 219 ? -0.193 24.221 -10.631 1.00 80.44 219 SER A O 1
ATOM 1693 N N . GLU A 1 220 ? -1.560 25.967 -10.339 1.00 80.81 220 GLU A N 1
ATOM 1694 C CA . GLU A 1 220 ? -2.759 25.143 -10.072 1.00 80.81 220 GLU A CA 1
ATOM 1695 C C . GLU A 1 220 ? -3.036 24.125 -11.193 1.00 80.81 220 GLU A C 1
ATOM 1697 O O . GLU A 1 220 ? -3.556 23.029 -10.963 1.00 80.81 220 GLU A O 1
ATOM 1702 N N . ARG A 1 221 ? -2.671 24.483 -12.431 1.00 81.12 221 ARG A N 1
ATOM 1703 C CA . ARG A 1 221 ? -2.799 23.622 -13.606 1.00 81.12 221 ARG A CA 1
ATOM 1704 C C . ARG A 1 221 ? -1.840 22.434 -13.552 1.00 81.12 221 ARG A C 1
ATOM 1706 O O . ARG A 1 221 ? -2.252 21.331 -13.905 1.00 81.12 221 ARG A O 1
ATOM 1713 N N . GLU A 1 222 ? -0.592 22.649 -13.149 1.00 81.31 222 GLU A N 1
ATOM 1714 C CA . GLU A 1 222 ? 0.398 21.575 -12.997 1.00 81.31 222 GLU A CA 1
ATOM 1715 C C . GLU A 1 222 ? 0.065 20.683 -11.810 1.00 81.31 222 GLU A C 1
ATOM 1717 O O . GLU A 1 222 ? 0.042 19.468 -11.974 1.00 81.31 222 GLU A O 1
ATOM 1722 N N . ASP A 1 223 ? -0.308 21.269 -10.672 1.00 82.12 223 ASP A N 1
ATOM 1723 C CA . ASP A 1 223 ? -0.786 20.534 -9.499 1.00 82.12 223 ASP A CA 1
ATOM 1724 C C . ASP A 1 223 ? -1.970 19.614 -9.876 1.00 82.12 223 ASP A C 1
ATOM 1726 O O . ASP A 1 223 ? -1.986 18.424 -9.553 1.00 82.12 223 ASP A O 1
ATOM 1730 N N . SER A 1 224 ? -2.933 20.130 -10.650 1.00 83.69 224 SER A N 1
ATOM 1731 C CA . SER A 1 224 ? -4.085 19.355 -11.136 1.00 83.69 224 SER A CA 1
ATOM 1732 C C . SER A 1 224 ? -3.714 18.270 -12.153 1.00 83.69 224 SER A C 1
ATOM 1734 O O . SER A 1 224 ? -4.357 17.218 -12.194 1.00 83.69 224 SER A O 1
ATOM 1736 N N . ALA A 1 225 ? -2.721 18.523 -13.009 1.00 85.75 225 ALA A N 1
ATOM 1737 C CA . ALA A 1 225 ? -2.241 17.546 -13.982 1.00 85.75 225 ALA A CA 1
ATOM 1738 C C . ALA A 1 225 ? -1.499 16.400 -13.282 1.00 85.75 225 ALA A C 1
ATOM 1740 O O . ALA A 1 225 ? -1.839 15.242 -13.495 1.00 85.75 225 ALA A O 1
ATOM 1741 N N . VAL A 1 226 ? -0.580 16.719 -12.367 1.00 85.81 226 VAL A N 1
ATOM 1742 C CA . VAL A 1 226 ? 0.153 15.725 -11.574 1.00 85.81 226 VAL A CA 1
ATOM 1743 C C . VAL A 1 226 ? -0.800 14.887 -10.728 1.00 85.81 226 VAL A C 1
ATOM 1745 O O . VAL A 1 226 ? -0.672 13.668 -10.715 1.00 85.81 226 VAL A O 1
ATOM 1748 N N . ASN A 1 227 ? -1.793 15.496 -10.069 1.00 86.56 227 ASN A N 1
ATOM 1749 C CA . ASN A 1 227 ? -2.778 14.727 -9.303 1.00 86.56 227 ASN A CA 1
ATOM 1750 C C . ASN A 1 227 ? -3.543 13.733 -10.192 1.00 86.56 227 ASN A C 1
ATOM 1752 O O . ASN A 1 227 ? -3.792 12.606 -9.777 1.00 86.56 227 ASN A O 1
ATOM 1756 N N . ARG A 1 228 ? -3.893 14.121 -11.425 1.00 88.69 228 ARG A N 1
ATOM 1757 C CA . ARG A 1 228 ? -4.554 13.224 -12.383 1.00 88.69 228 ARG A CA 1
ATOM 1758 C C . ARG A 1 228 ? -3.659 12.053 -12.775 1.00 88.69 228 ARG A C 1
ATOM 1760 O O . ARG A 1 228 ? -4.125 10.920 -12.722 1.00 88.69 228 ARG A O 1
ATOM 1767 N N . ASP A 1 229 ? -2.400 12.326 -13.103 1.00 89.62 229 ASP A N 1
ATOM 1768 C CA . ASP A 1 229 ? -1.423 11.293 -13.456 1.00 89.62 229 ASP A CA 1
ATOM 1769 C C . ASP A 1 229 ? -1.208 10.322 -12.284 1.00 89.62 229 ASP A C 1
ATOM 1771 O O . ASP A 1 229 ? -1.179 9.107 -12.471 1.00 89.62 229 ASP A O 1
ATOM 1775 N N . VAL A 1 230 ? -1.111 10.843 -11.055 1.00 90.69 230 VAL A N 1
ATOM 1776 C CA . VAL A 1 230 ? -0.996 10.030 -9.836 1.00 90.69 230 VAL A CA 1
ATOM 1777 C C . VAL A 1 230 ? -2.232 9.151 -9.645 1.00 90.69 230 VAL A C 1
ATOM 1779 O O . VAL A 1 230 ? -2.078 7.957 -9.404 1.00 90.69 230 VAL A O 1
ATOM 1782 N N . ILE A 1 231 ? -3.445 9.700 -9.787 1.00 91.19 231 ILE A N 1
ATOM 1783 C CA . ILE A 1 231 ? -4.692 8.920 -9.701 1.00 91.19 231 ILE A CA 1
ATOM 1784 C C . ILE A 1 231 ? -4.679 7.780 -10.717 1.00 91.19 231 ILE A C 1
ATOM 1786 O O . ILE A 1 231 ? -4.972 6.641 -10.356 1.00 91.19 231 ILE A O 1
ATOM 1790 N N . GLU A 1 232 ? -4.349 8.075 -11.973 1.00 93.06 232 GLU A N 1
ATOM 1791 C CA . GLU A 1 232 ? -4.352 7.093 -13.057 1.00 93.06 232 GLU A CA 1
ATOM 1792 C C . GLU A 1 232 ? -3.362 5.956 -12.784 1.00 93.06 232 GLU A C 1
ATOM 1794 O O . GLU A 1 232 ? -3.732 4.782 -12.820 1.00 93.06 232 GLU A O 1
ATOM 1799 N N . LEU A 1 233 ? -2.125 6.295 -12.416 1.00 94.56 233 LEU A N 1
ATOM 1800 C CA . LEU A 1 233 ? -1.074 5.320 -12.130 1.00 94.56 233 LEU A CA 1
ATOM 1801 C C . LEU A 1 233 ? -1.372 4.478 -10.879 1.00 94.56 233 LEU A C 1
ATOM 1803 O O . LEU A 1 233 ? -1.131 3.271 -10.880 1.00 94.56 233 LEU A O 1
ATOM 1807 N N . VAL A 1 234 ? -1.923 5.081 -9.821 1.00 93.44 234 VAL A N 1
ATOM 1808 C CA . VAL A 1 234 ? -2.314 4.355 -8.599 1.00 93.44 234 VAL A CA 1
ATOM 1809 C C . VAL A 1 234 ? -3.494 3.426 -8.866 1.00 93.44 234 VAL A C 1
ATOM 1811 O O . VAL A 1 234 ? -3.462 2.273 -8.439 1.00 93.44 234 VAL A O 1
ATOM 1814 N N . THR A 1 235 ? -4.502 3.895 -9.605 1.00 91.94 235 THR A N 1
ATOM 1815 C CA . THR A 1 235 ? -5.664 3.076 -9.991 1.00 91.94 235 THR A CA 1
ATOM 1816 C C . THR A 1 235 ? -5.210 1.890 -10.835 1.00 91.94 235 THR A C 1
ATOM 1818 O O . THR A 1 235 ? -5.603 0.755 -10.579 1.00 91.94 235 THR A O 1
ATOM 1821 N N . ARG A 1 236 ? -4.296 2.121 -11.784 1.00 92.25 236 ARG A N 1
ATOM 1822 C CA . ARG A 1 236 ? -3.718 1.052 -12.597 1.00 92.25 236 ARG A CA 1
ATOM 1823 C C . ARG A 1 236 ? -2.962 0.026 -11.754 1.00 92.25 236 ARG A C 1
ATOM 1825 O O . ARG A 1 236 ? -3.110 -1.174 -11.975 1.00 92.25 236 ARG A O 1
ATOM 1832 N N . ALA A 1 237 ? -2.157 0.479 -10.793 1.00 92.25 237 ALA A N 1
ATOM 1833 C CA . ALA A 1 237 ? -1.449 -0.411 -9.877 1.00 92.25 237 ALA A CA 1
ATOM 1834 C C . ALA A 1 237 ? -2.422 -1.261 -9.046 1.00 92.25 237 ALA A C 1
ATOM 1836 O O . ALA A 1 237 ? -2.186 -2.452 -8.849 1.00 92.25 237 ALA A O 1
ATOM 1837 N N . GLU A 1 238 ? -3.518 -0.661 -8.583 1.00 90.69 238 GLU A N 1
ATOM 1838 C CA . GLU A 1 238 ? -4.572 -1.350 -7.843 1.00 90.69 238 GLU A CA 1
ATOM 1839 C C . GLU A 1 238 ? -5.242 -2.441 -8.683 1.00 90.69 238 GLU A C 1
ATOM 1841 O O . GLU A 1 238 ? -5.332 -3.578 -8.225 1.00 90.69 238 GLU A O 1
ATOM 1846 N N . GLU A 1 239 ? -5.660 -2.125 -9.911 1.00 88.75 239 GLU A N 1
ATOM 1847 C CA . GLU A 1 239 ? -6.250 -3.092 -10.848 1.00 88.75 239 GLU A CA 1
ATOM 1848 C C . GLU A 1 239 ? -5.308 -4.271 -11.098 1.00 88.75 239 GLU A C 1
ATOM 1850 O O . GLU A 1 239 ? -5.702 -5.424 -10.959 1.00 88.75 239 GLU A O 1
ATOM 1855 N N . LEU A 1 240 ? -4.029 -3.995 -11.371 1.00 88.19 240 LEU A N 1
ATOM 1856 C CA . LEU A 1 240 ? -3.027 -5.035 -11.602 1.00 88.19 240 LEU A CA 1
ATOM 1857 C C . LEU A 1 240 ? -2.853 -5.962 -10.393 1.00 88.19 240 LEU A C 1
ATOM 1859 O O . LEU A 1 240 ? -2.663 -7.165 -10.571 1.00 88.19 240 LEU A O 1
ATOM 1863 N N . ILE A 1 241 ? -2.911 -5.424 -9.171 1.00 86.25 241 ILE A N 1
ATOM 1864 C CA . ILE A 1 241 ? -2.817 -6.216 -7.938 1.00 86.25 241 ILE A CA 1
ATOM 1865 C C . ILE A 1 241 ? -4.117 -6.988 -7.673 1.00 86.25 241 ILE A C 1
ATOM 1867 O O . ILE A 1 241 ? -4.044 -8.137 -7.234 1.00 86.25 241 ILE A O 1
ATOM 1871 N N . LYS A 1 242 ? -5.289 -6.400 -7.951 1.00 83.12 242 LYS A N 1
ATOM 1872 C CA . LYS A 1 242 ? -6.593 -7.076 -7.845 1.00 83.12 242 LYS A CA 1
ATOM 1873 C C . LYS A 1 242 ? -6.681 -8.253 -8.806 1.00 83.12 242 LYS A C 1
ATOM 1875 O O . LYS A 1 242 ? -6.924 -9.367 -8.354 1.00 83.12 242 LYS A O 1
ATOM 1880 N N . ASP A 1 243 ? -6.382 -8.031 -10.082 1.00 80.56 243 ASP A N 1
ATOM 1881 C CA . ASP A 1 243 ? -6.358 -9.073 -11.110 1.00 80.56 243 ASP A CA 1
ATOM 1882 C C . ASP A 1 243 ? -5.362 -10.174 -10.742 1.00 80.56 243 ASP A C 1
ATOM 1884 O O . ASP A 1 243 ? -5.675 -11.358 -10.807 1.00 80.56 243 ASP A O 1
ATOM 1888 N N . TYR A 1 244 ? -4.164 -9.797 -10.282 1.00 78.81 244 TYR A N 1
ATOM 1889 C CA . TYR A 1 244 ? -3.171 -10.758 -9.805 1.00 78.81 244 TYR A CA 1
ATOM 1890 C C . TYR A 1 244 ? -3.678 -11.575 -8.604 1.00 78.81 244 TYR A C 1
ATOM 1892 O O . TYR A 1 244 ? -3.450 -12.780 -8.531 1.00 78.81 244 TYR A O 1
ATOM 1900 N N . SER A 1 245 ? -4.396 -10.950 -7.669 1.00 77.62 245 SER A N 1
ATOM 1901 C CA . SER A 1 245 ? -4.972 -11.631 -6.506 1.00 77.62 245 SER A CA 1
ATOM 1902 C C . SER A 1 245 ? -6.099 -12.586 -6.891 1.00 77.62 245 SER A C 1
ATOM 1904 O O . SER A 1 245 ? -6.090 -13.737 -6.453 1.00 77.62 245 SER A O 1
ATOM 1906 N N . TRP A 1 246 ? -7.041 -12.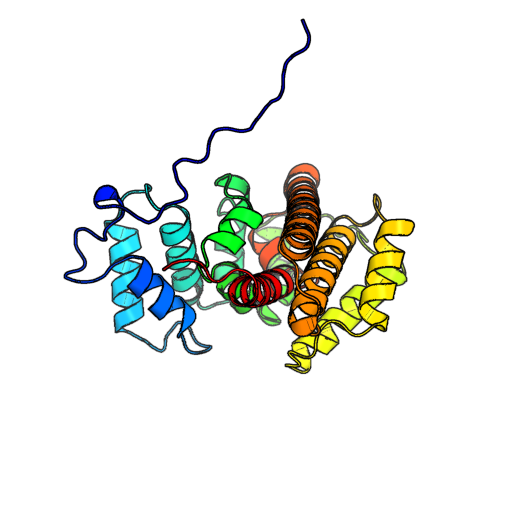136 -7.720 1.00 72.88 246 TRP A N 1
ATOM 1907 C CA . TRP A 1 246 ? -8.246 -12.884 -8.071 1.00 72.88 246 TRP A CA 1
ATOM 1908 C C . TRP A 1 246 ? -8.014 -13.936 -9.156 1.00 72.88 246 TRP A C 1
ATOM 1910 O O . TRP A 1 246 ? -8.393 -15.089 -8.956 1.00 72.88 246 TRP A O 1
ATOM 1920 N N . ASP A 1 247 ? -7.350 -13.594 -10.263 1.00 70.19 247 ASP A N 1
ATOM 1921 C CA . ASP A 1 247 ? -7.129 -14.533 -11.371 1.00 70.19 247 ASP A CA 1
ATOM 1922 C C . ASP A 1 247 ? -6.140 -15.637 -10.999 1.00 70.19 247 ASP A C 1
ATOM 1924 O O . ASP A 1 247 ? -6.228 -16.768 -11.485 1.00 70.19 247 ASP A O 1
ATOM 1928 N N . GLU A 1 248 ? -5.148 -15.300 -10.172 1.00 68.25 248 GLU A N 1
ATOM 1929 C CA . GLU A 1 248 ? -4.065 -16.219 -9.837 1.00 68.25 248 GLU A CA 1
ATOM 1930 C C . GLU A 1 248 ? -4.212 -16.853 -8.445 1.00 68.25 248 GLU A C 1
ATOM 1932 O O . GLU A 1 248 ? -3.417 -17.726 -8.090 1.00 68.25 248 GLU A O 1
ATOM 1937 N N . GLY A 1 249 ? -5.244 -16.472 -7.681 1.00 65.75 249 GLY A N 1
ATOM 1938 C CA . GLY A 1 249 ? -5.592 -17.081 -6.394 1.00 65.75 249 GLY A CA 1
ATOM 1939 C C . GLY A 1 249 ? -4.633 -16.728 -5.253 1.00 65.75 249 GLY A C 1
ATOM 1940 O O . GLY A 1 249 ? -4.322 -17.575 -4.416 1.00 65.75 249 GLY A O 1
ATOM 1941 N N . PHE A 1 250 ? -4.118 -15.497 -5.219 1.00 71.62 250 PHE A N 1
ATOM 1942 C CA . PHE A 1 250 ? -3.222 -15.044 -4.153 1.00 71.62 250 PHE A CA 1
ATOM 1943 C C . PHE A 1 250 ? -4.010 -14.437 -2.991 1.00 71.62 250 PHE A C 1
ATOM 1945 O O . PHE A 1 250 ? -4.739 -13.461 -3.164 1.00 71.62 250 PHE A O 1
ATOM 1952 N N . VAL A 1 251 ? -3.783 -14.971 -1.789 1.00 74.06 251 VAL A N 1
ATOM 1953 C CA . VAL A 1 251 ? -4.338 -14.462 -0.524 1.00 74.06 251 VAL A CA 1
ATOM 1954 C C . VAL A 1 251 ? -3.677 -13.153 -0.070 1.00 74.06 251 VAL A C 1
ATOM 1956 O O . VAL A 1 251 ? -2.508 -12.908 -0.397 1.00 74.06 251 VAL A O 1
ATOM 1959 N N . PHE A 1 252 ? -4.379 -12.343 0.740 1.00 77.44 252 PHE A N 1
ATOM 1960 C CA . PHE A 1 252 ? -3.897 -11.034 1.217 1.00 77.44 252 PHE A CA 1
ATOM 1961 C C . PHE A 1 252 ? -2.482 -11.094 1.789 1.00 77.44 252 PHE A C 1
ATOM 1963 O O . PHE A 1 252 ? -1.615 -10.302 1.419 1.00 77.44 252 PHE A O 1
ATOM 1970 N N . GLY A 1 253 ? -2.233 -12.064 2.677 1.00 77.62 253 GLY A N 1
ATOM 1971 C CA . GLY A 1 253 ? -0.956 -12.209 3.368 1.00 77.62 253 GLY A CA 1
ATOM 1972 C C . GLY A 1 253 ? 0.230 -12.306 2.410 1.00 77.62 253 GLY A C 1
ATOM 1973 O O . GLY A 1 253 ? 1.299 -11.783 2.711 1.00 77.62 253 GLY A O 1
ATOM 1974 N N . ARG A 1 254 ? 0.047 -12.896 1.222 1.00 78.88 254 ARG A N 1
ATOM 1975 C CA . ARG A 1 254 ? 1.107 -13.005 0.213 1.00 78.88 254 ARG A CA 1
ATOM 1976 C C . ARG A 1 254 ? 1.341 -11.695 -0.540 1.00 78.88 254 ARG A C 1
ATOM 1978 O O . ARG A 1 254 ? 2.463 -11.446 -0.971 1.00 78.88 254 ARG A O 1
ATOM 1985 N N . LEU A 1 255 ? 0.320 -10.845 -0.668 1.00 82.06 255 LEU A N 1
ATOM 1986 C CA . LEU A 1 255 ? 0.492 -9.471 -1.146 1.00 82.06 255 LEU A CA 1
ATOM 1987 C C . LEU A 1 255 ? 1.239 -8.630 -0.109 1.00 82.06 255 LEU A C 1
ATOM 1989 O O . LEU A 1 255 ? 2.158 -7.904 -0.480 1.00 82.06 255 LEU A O 1
ATOM 1993 N N . VAL A 1 256 ? 0.901 -8.767 1.181 1.00 83.12 256 VAL A N 1
ATOM 1994 C CA . VAL A 1 256 ? 1.637 -8.142 2.300 1.00 83.12 256 VAL A CA 1
ATOM 1995 C C . VAL A 1 256 ? 3.102 -8.565 2.276 1.00 83.12 256 VAL A C 1
ATOM 1997 O O . VAL A 1 256 ? 3.978 -7.717 2.193 1.00 83.12 256 VAL A O 1
ATOM 2000 N N . GLY A 1 257 ? 3.369 -9.869 2.223 1.00 80.19 257 GLY A N 1
ATOM 2001 C CA . GLY A 1 257 ? 4.715 -10.443 2.165 1.00 80.19 257 GLY A CA 1
ATOM 2002 C C . GLY A 1 257 ? 5.341 -10.461 0.770 1.00 80.19 257 GLY A C 1
ATOM 2003 O O . GLY A 1 257 ? 6.286 -11.214 0.530 1.00 80.19 257 GLY A O 1
ATOM 2004 N N . SER A 1 258 ? 4.815 -9.683 -0.175 1.00 83.50 258 SER A N 1
ATOM 2005 C CA . SER A 1 258 ? 5.328 -9.657 -1.540 1.00 83.50 258 SER A CA 1
ATOM 2006 C C . SER A 1 258 ? 6.742 -9.060 -1.583 1.00 83.50 258 SER A C 1
ATOM 2008 O O . SER A 1 258 ? 7.020 -8.062 -0.912 1.00 83.50 258 SER A O 1
ATOM 2010 N N . PRO A 1 259 ? 7.655 -9.583 -2.424 1.00 82.00 259 PRO A N 1
ATOM 2011 C CA . PRO A 1 259 ? 8.980 -8.990 -2.597 1.00 82.00 259 PRO A CA 1
ATOM 2012 C C . PRO A 1 259 ? 8.963 -7.671 -3.397 1.00 82.00 259 PRO A C 1
ATOM 2014 O O . PRO A 1 259 ? 10.015 -7.072 -3.589 1.00 82.00 259 PRO A O 1
ATOM 2017 N N . TRP A 1 260 ? 7.801 -7.224 -3.885 1.00 86.31 260 TRP A N 1
ATOM 2018 C CA . TRP A 1 260 ? 7.657 -6.065 -4.777 1.00 86.31 260 TRP A CA 1
ATOM 2019 C C . TRP A 1 260 ? 7.509 -4.706 -4.076 1.00 86.31 260 TRP A C 1
ATOM 2021 O O . TRP A 1 260 ? 7.361 -3.695 -4.752 1.00 86.31 260 TRP A O 1
ATOM 2031 N N . ASN A 1 261 ? 7.581 -4.657 -2.741 1.00 86.94 261 ASN A N 1
ATOM 2032 C CA . ASN A 1 261 ? 7.584 -3.415 -1.950 1.00 86.94 261 ASN A CA 1
ATOM 2033 C C . ASN A 1 261 ? 6.410 -2.448 -2.250 1.00 86.94 261 ASN A C 1
ATOM 2035 O O . ASN A 1 261 ? 6.559 -1.237 -2.114 1.00 86.94 261 ASN A O 1
ATOM 2039 N N . PHE A 1 262 ? 5.233 -2.961 -2.632 1.00 89.06 262 PHE A N 1
ATOM 2040 C CA . PHE A 1 262 ? 4.061 -2.129 -2.956 1.00 89.06 262 PHE A CA 1
ATOM 2041 C C . PHE A 1 262 ? 3.646 -1.216 -1.810 1.00 89.06 262 PHE A C 1
ATOM 2043 O O . PHE A 1 262 ? 3.389 -0.036 -2.015 1.00 89.06 262 PHE A O 1
ATOM 2050 N N . TRP A 1 263 ? 3.602 -1.768 -0.599 1.00 89.31 263 TRP A N 1
ATOM 2051 C CA . TRP A 1 263 ? 3.168 -1.053 0.597 1.00 89.31 263 TRP A CA 1
ATOM 2052 C C . TRP A 1 263 ? 4.143 0.058 0.969 1.00 89.31 263 TRP A C 1
ATOM 2054 O O . TRP A 1 263 ? 3.713 1.162 1.285 1.00 89.31 263 TRP A O 1
ATOM 2064 N N . TRP A 1 264 ? 5.445 -0.194 0.823 1.00 90.38 264 TRP A N 1
ATOM 2065 C CA . TRP A 1 264 ? 6.482 0.825 0.956 1.00 90.38 264 TRP A CA 1
ATOM 2066 C C . TRP A 1 264 ? 6.325 1.953 -0.074 1.00 90.38 264 TRP A C 1
ATOM 2068 O O . TRP A 1 264 ? 6.341 3.122 0.298 1.00 90.38 264 TRP A O 1
ATOM 2078 N N . LEU A 1 265 ? 6.104 1.626 -1.353 1.00 92.38 265 LEU A N 1
ATOM 2079 C CA . LEU A 1 265 ? 5.894 2.630 -2.404 1.00 92.38 265 LEU A CA 1
ATOM 2080 C C . LEU A 1 265 ? 4.622 3.459 -2.171 1.00 92.38 265 LEU A C 1
ATOM 2082 O O . LEU A 1 265 ? 4.653 4.681 -2.288 1.00 92.38 265 LEU A O 1
ATOM 2086 N N . LEU A 1 266 ? 3.514 2.811 -1.799 1.00 92.69 266 LEU A N 1
ATOM 2087 C CA . LEU A 1 266 ? 2.256 3.482 -1.455 1.00 92.69 266 LEU A CA 1
ATOM 2088 C C . LEU A 1 266 ? 2.402 4.362 -0.209 1.00 92.69 266 LEU A C 1
ATOM 2090 O O . LEU A 1 266 ? 1.863 5.463 -0.186 1.00 92.69 266 LEU A O 1
ATOM 2094 N N . LYS A 1 267 ? 3.167 3.923 0.798 1.00 90.31 267 LYS A N 1
ATOM 2095 C CA . LYS A 1 267 ? 3.521 4.743 1.964 1.00 90.31 267 LYS A CA 1
ATOM 2096 C C . LYS A 1 267 ? 4.281 6.003 1.540 1.00 90.31 267 LYS A C 1
ATOM 2098 O O . LYS A 1 267 ? 3.879 7.098 1.914 1.00 90.31 267 LYS A O 1
ATOM 2103 N N . LEU A 1 268 ? 5.343 5.872 0.744 1.00 89.94 268 LEU A N 1
ATOM 2104 C CA . LEU A 1 268 ? 6.112 7.033 0.280 1.00 89.94 268 LEU A CA 1
ATOM 2105 C C . LEU A 1 268 ? 5.257 7.986 -0.563 1.00 89.94 268 LEU A C 1
ATOM 2107 O O . LEU A 1 268 ? 5.396 9.205 -0.472 1.00 89.94 268 LEU A O 1
ATOM 2111 N N . LEU A 1 269 ? 4.351 7.437 -1.373 1.00 90.94 269 LEU A N 1
ATOM 2112 C CA . LEU A 1 269 ? 3.402 8.231 -2.141 1.00 90.94 269 LEU A CA 1
ATOM 2113 C C . LEU A 1 269 ? 2.389 8.949 -1.249 1.00 90.94 269 LEU A C 1
ATOM 2115 O O . LEU A 1 269 ? 2.087 10.108 -1.520 1.00 90.94 269 LEU A O 1
ATOM 2119 N N . GLN A 1 270 ? 1.914 8.312 -0.176 1.00 88.56 270 GLN A N 1
ATOM 2120 C CA . GLN A 1 270 ? 1.066 8.946 0.834 1.00 88.56 270 GLN A CA 1
ATOM 2121 C C . GLN A 1 270 ? 1.781 10.154 1.450 1.00 88.56 270 GLN A C 1
ATOM 2123 O O . GLN A 1 270 ? 1.255 11.262 1.412 1.00 88.56 270 GLN A O 1
ATOM 2128 N N . GLU A 1 271 ? 3.015 9.961 1.920 1.00 86.75 271 GLU A N 1
ATOM 2129 C CA . GLU A 1 271 ? 3.843 11.011 2.528 1.00 86.75 271 GLU A CA 1
ATOM 2130 C C . GLU A 1 271 ? 4.138 12.167 1.554 1.00 86.75 271 GLU A C 1
ATOM 2132 O O . GLU A 1 271 ? 4.155 13.335 1.950 1.00 86.75 271 GLU A O 1
ATOM 2137 N N . ALA A 1 272 ? 4.362 11.869 0.270 1.00 87.50 272 ALA A N 1
ATOM 2138 C CA . ALA A 1 272 ? 4.553 12.889 -0.760 1.00 87.50 272 ALA A CA 1
ATOM 2139 C C . ALA A 1 272 ? 3.251 13.652 -1.053 1.00 87.50 272 ALA A C 1
ATOM 2141 O O . ALA A 1 272 ? 3.251 14.881 -1.125 1.00 87.50 272 ALA A O 1
ATOM 2142 N N . MET A 1 273 ? 2.130 12.942 -1.194 1.00 84.69 273 MET A N 1
ATOM 2143 C CA . MET A 1 273 ? 0.829 13.553 -1.457 1.00 84.69 273 MET A CA 1
ATOM 2144 C C . MET A 1 273 ? 0.367 14.467 -0.322 1.00 84.69 273 MET A C 1
ATOM 2146 O O . MET A 1 273 ? -0.171 15.533 -0.608 1.00 84.69 273 MET A O 1
ATOM 2150 N N . GLU A 1 274 ? 0.614 14.103 0.937 1.00 81.50 274 GLU A N 1
ATOM 2151 C CA . GLU A 1 274 ? 0.295 14.945 2.097 1.00 81.50 274 GLU A CA 1
ATOM 2152 C C . GLU A 1 274 ? 1.052 16.283 2.088 1.00 81.50 274 GLU A C 1
ATOM 2154 O O . GLU A 1 274 ? 0.522 17.294 2.545 1.00 81.50 274 GLU A O 1
ATOM 2159 N N . GLN A 1 275 ? 2.265 16.320 1.531 1.00 82.56 275 GLN A N 1
ATOM 2160 C CA . GLN A 1 275 ? 3.048 17.553 1.399 1.00 82.56 275 GLN A CA 1
ATOM 2161 C C . GLN A 1 275 ? 2.575 18.433 0.236 1.00 82.56 275 GLN A C 1
ATOM 2163 O O . GLN A 1 275 ? 2.620 19.661 0.323 1.00 82.56 275 GLN A O 1
ATOM 2168 N N . ILE A 1 276 ? 2.140 17.819 -0.866 1.00 78.50 276 ILE A N 1
ATOM 2169 C CA . ILE A 1 276 ? 1.693 18.538 -2.068 1.00 78.50 276 ILE A CA 1
ATOM 2170 C C . ILE A 1 276 ? 0.279 19.086 -1.877 1.00 78.50 276 ILE A C 1
ATOM 2172 O O . ILE A 1 276 ? 0.017 20.246 -2.208 1.00 78.50 276 ILE A O 1
ATOM 2176 N N . PHE A 1 277 ? -0.606 18.238 -1.352 1.00 76.75 277 PHE A N 1
ATOM 2177 C CA . PHE A 1 277 ? -2.028 18.474 -1.144 1.00 76.75 277 PHE A CA 1
ATOM 2178 C C . PHE A 1 277 ? -2.344 18.269 0.340 1.00 76.75 277 PHE A C 1
ATOM 2180 O O . PHE A 1 277 ? -2.962 17.260 0.697 1.00 76.75 277 PHE A O 1
ATOM 2187 N N . PRO A 1 278 ? -1.912 19.189 1.224 1.00 65.38 278 PRO A N 1
ATOM 2188 C CA . PRO A 1 278 ? -2.220 19.075 2.638 1.00 65.38 278 PRO A CA 1
ATOM 2189 C C . PRO A 1 278 ? -3.734 18.969 2.792 1.00 65.38 278 PRO A C 1
ATOM 2191 O O . PRO A 1 278 ? -4.483 19.867 2.398 1.00 65.38 278 PRO A O 1
ATOM 2194 N N . MET A 1 279 ? -4.190 17.829 3.313 1.00 57.50 279 MET A N 1
ATOM 2195 C CA . MET A 1 279 ? -5.589 17.662 3.674 1.00 57.50 279 MET A CA 1
ATOM 2196 C C . MET A 1 279 ? -5.937 18.787 4.645 1.00 57.50 279 MET A C 1
ATOM 2198 O O . MET A 1 279 ? -5.224 18.993 5.628 1.00 57.50 279 MET A O 1
ATOM 2202 N N . MET A 1 280 ? -7.025 19.509 4.378 1.00 41.25 280 MET A N 1
ATOM 2203 C CA . MET A 1 280 ? -7.649 20.327 5.412 1.00 41.25 280 MET A CA 1
ATOM 2204 C C . MET A 1 280 ? -8.070 19.359 6.524 1.00 41.25 280 MET A C 1
ATOM 2206 O O . MET A 1 280 ? -9.003 18.582 6.323 1.00 41.25 280 MET A O 1
ATOM 2210 N N . MET A 1 281 ? -7.285 19.317 7.606 1.00 39.81 281 MET A N 1
ATOM 2211 C CA . MET A 1 281 ? -7.608 18.579 8.831 1.00 39.81 281 MET A CA 1
ATOM 2212 C C . MET A 1 281 ? -8.872 19.139 9.470 1.00 39.81 281 MET A C 1
ATOM 2214 O O . MET A 1 281 ? -9.027 20.382 9.453 1.00 39.81 281 MET A O 1
#

Secondary structure (DSSP, 8-state):
-----------------SGGGS-TTSTT--HHHHHHHHHS--S-TTS-HHHHHHHHHHHHH--GGGHHHHHHHHHHHHHHH--SHHHHHHHHHHS--TTTTT--HHHHHHHT--HHHHHHHH--HHHHHHTTSHHHHHHS-------TT-SHHHHHHHHHHHHHHHTT--S---HHHHHHHHHHHHH-TTT-HHHHHHHHHHHHHHHHHHHHH-GGG--HHHHHHHHHHHHHHHHHHHHHHHHHHHHHT--HHHHHT-TT-HHHHHHHHHHHHHHHS----

Sequence (281 aa):
MEADHTTRVPVKDLSCVGEVAALQHLDGLTWADVKKMLNSRSARVSDDPRMMAVVAEIQKKESDDCVLGIISTSAYMTPAYYPKHRNLARILGTDVNLLSVNVSFYEALRAGFPIFSLFDDMSTPEFRAWFHTPECVQILDSFRDRPACSAAAAQSLRKRLEEERNAGLISGHGRRLMLTAIEIFDTEACECRPANAAASLVLALCRAQALLEAPTLRSEREDSAVNRDVIELVTRAEELIKDYSWDEGFVFGRLVGSPWNFWWLLKLLQEAMEQIFPMMM

Foldseek 3Di:
DDDPPPPPDPCPLLPCDDPLNAPPPDPPDGLVNLLVVQVPDDLDLPPDPVNLVVLVCCCVDRDCSNVLSVLLSCLSCLCVVQVDLVSSLLVLQPDADPVNVVQALVSNLQSSRLNLVSLLSSQDPNNLVVCVDPVVCVRNNDAPPDPQQVDPLLVVLLVVVVVCVVVVDLPAQPPVNLVSLVVCVVPPVPRHLLSVLLSLLSNLLVLLVVCVVCVVPDDPVSLVVSVVSNVVSRRSSSVSVVCCCPVRVGGRSCVSNPSSCNSVSSSSSSVSCCVSPVPPD

pLDDT: mean 76.9, std 14.92, range [28.0, 94.56]